Protein AF-A0A5R8MH42-F1 (afdb_monomer)

Solvent-accessible surface area (backbone atoms only — not comparable to full-atom values): 13082 Å² total; per-residue (Å²): 118,53,75,66,46,50,52,51,50,55,57,52,59,75,43,52,73,46,57,48,43,87,81,51,31,35,73,38,16,44,45,38,35,71,75,78,49,79,89,58,85,28,29,51,42,79,30,27,35,20,44,53,20,50,52,20,54,77,71,72,34,36,93,36,69,36,76,39,61,51,55,39,57,47,55,48,49,26,49,74,68,70,25,52,48,81,72,90,46,49,56,20,37,37,33,28,11,88,89,52,80,63,41,66,92,54,41,75,41,42,32,35,25,69,39,74,55,100,75,33,39,30,30,46,29,31,53,39,95,87,36,24,20,40,79,48,79,40,70,61,84,39,50,53,30,25,30,36,35,68,59,43,43,52,50,52,55,51,52,53,53,47,52,54,51,53,53,49,51,53,52,50,55,62,69,66,54,74,83,69,92,82,77,90,76,69,91,74,84,75,82,84,87,83,90,76,94,80,84,84,81,91,80,85,84,89,82,84,88,80,79,85,84,83,84,80,89,83,83,87,82,135

Foldseek 3Di:
DDPLLVQLVVVLVVQAFPFADPLQADPLQCVCCVPPDVPDRRRNPQCFQSSSLVSCVVSVNCQLQNHDPDQLVSQVVLVVLVQKFADDDQSWKWWFQPVQPLDSVRTDHIWGFHDDDPQKTWTFTACPPRGGTHIDIDHCSGTSTIGDSVVSVVVVVVVVVVVVVVVVVVVVVVVPPPDDPDDPDDPPPDDDDDDDDDDDDDDDDDDDDDDDDDDDDDDDDD

pLDDT: mean 86.23, std 21.99, range [34.53, 98.94]

Mean predicted aligned error: 11.22 Å

Radius of gyration: 26.34 Å; Cα contacts (8 Å, |Δi|>4): 319; chains: 1; bounding box: 47×57×76 Å

Sequence (222 aa):
MTPEMQKFIELLERQLGYSEKAGAYTKFGSWYGKNVEFDADYSSAPWCDMMLSWAAHKLGYEEWIGQFAWTVAHARWFKEQGAWGKKPKPGAIVFYDWSGSNKIGRIDHVGVVTWVEGGTIHTIEGNIDGGVAKRKERDTSKVVGYGYPEEIKARLDEEVAQQAKEAKKKAEERAEEPSRPGNDVGVLELPEDEALSAMIPHAERDEPARAPHSGGRDTAPS

Nearest PDB structures (foldseek):
  7uqb-assembly1_T  TM=4.563E-01  e=2.214E-02  Saccharomyces cerevisiae BY4741
  8i9p-assembly1_LT  TM=4.110E-01  e=1.382E-01  Thermochaetoides thermophila DSM 1495
  6xu6-assembly1_CT  TM=3.638E-01  e=1.876E-01  Drosophila melanogaster
  8bsj-assembly1_LU  TM=3.858E-01  e=2.253E-01  Giardia duodenalis
  8bsi-assembly1_LU  TM=3.448E-01  e=3.057E-01  Giardia duodenalis

Secondary structure (DSSP, 8-state):
--HHHHHHHHHHHTTTT-B-BGGGB-HHHHHHHHHT--SS--TTS--HHHHHHHHHHHHT-HHHH---S-HHHHHHHHHHTT-EESS--TTPEEEE-TT----GGG--EEEEEEEEETTEEEEEEEEETTTEEEEEEE-STTEEEEE-HHHHHHHHHHHHHHHHHHHHHHHHHHHHS---S--------PPP---------------PPPPPP---------

Structure (mmCIF, N/CA/C/O backbone):
data_AF-A0A5R8MH42-F1
#
_entry.id   AF-A0A5R8MH42-F1
#
loop_
_atom_site.group_PDB
_atom_site.id
_atom_site.type_symbol
_atom_site.label_atom_id
_atom_site.label_alt_id
_atom_site.label_comp_id
_atom_site.label_asym_id
_atom_site.label_entity_id
_atom_site.label_seq_id
_atom_site.pdbx_PDB_ins_code
_atom_site.Cartn_x
_atom_site.Cartn_y
_atom_site.Cartn_z
_atom_site.occupancy
_atom_site.B_iso_or_equiv
_atom_site.auth_seq_id
_atom_site.auth_comp_id
_atom_site.auth_asym_id
_atom_site.auth_atom_id
_atom_site.pdbx_PDB_model_num
ATOM 1 N N . MET A 1 1 ? -14.449 5.564 1.623 1.00 88.00 1 MET A N 1
ATOM 2 C CA . MET A 1 1 ? -13.053 5.955 1.849 1.00 88.00 1 MET A CA 1
ATOM 3 C C . MET A 1 1 ? -13.035 7.016 2.924 1.00 88.00 1 MET A C 1
ATOM 5 O O . MET A 1 1 ? -13.822 7.956 2.834 1.00 88.00 1 MET A O 1
ATOM 9 N N . THR A 1 2 ? -12.218 6.822 3.949 1.00 92.94 2 THR A N 1
ATOM 10 C CA . THR A 1 2 ? -12.099 7.733 5.092 1.00 92.94 2 THR A CA 1
ATOM 11 C C . THR A 1 2 ? -11.262 8.976 4.755 1.00 92.94 2 THR A C 1
ATOM 13 O O . THR A 1 2 ? -10.488 8.958 3.789 1.00 92.94 2 THR A O 1
ATOM 16 N N . PRO A 1 3 ? -11.371 10.066 5.542 1.00 96.88 3 PRO A N 1
ATOM 17 C CA . PRO A 1 3 ? -10.499 11.234 5.403 1.00 96.88 3 PRO A CA 1
ATOM 18 C C . PRO A 1 3 ? -9.004 10.904 5.536 1.00 96.88 3 PRO A C 1
ATOM 20 O O . PRO A 1 3 ? -8.174 11.524 4.876 1.00 96.88 3 PRO A O 1
ATOM 23 N N . GLU A 1 4 ? -8.643 9.931 6.371 1.00 97.62 4 GLU A N 1
ATOM 24 C CA . GLU A 1 4 ? -7.266 9.465 6.542 1.00 97.62 4 GLU A CA 1
ATOM 25 C C . GLU A 1 4 ? -6.750 8.789 5.271 1.00 97.62 4 GLU A C 1
ATOM 27 O O . GLU A 1 4 ? -5.678 9.140 4.777 1.00 97.62 4 GLU A O 1
ATOM 32 N N . MET A 1 5 ? -7.537 7.887 4.674 1.00 97.94 5 MET A N 1
ATOM 33 C CA . MET A 1 5 ? -7.149 7.251 3.414 1.00 97.94 5 MET A CA 1
ATOM 34 C C . MET A 1 5 ? -7.067 8.245 2.256 1.00 97.94 5 MET A C 1
ATOM 36 O O . MET A 1 5 ? -6.172 8.131 1.418 1.00 97.94 5 MET A O 1
ATOM 40 N N . GLN A 1 6 ? -7.940 9.255 2.235 1.00 98.31 6 GLN A N 1
ATOM 41 C CA . GLN A 1 6 ? -7.856 10.359 1.279 1.00 98.31 6 GLN A CA 1
ATOM 42 C C . GLN A 1 6 ? -6.519 11.112 1.417 1.00 98.31 6 GLN A C 1
ATOM 44 O O . GLN A 1 6 ? -5.820 11.291 0.422 1.00 98.31 6 GLN A O 1
ATOM 49 N N . LYS A 1 7 ? -6.102 11.474 2.640 1.00 98.62 7 LYS A N 1
ATOM 50 C CA . LYS A 1 7 ? -4.798 12.124 2.892 1.00 98.62 7 LYS A CA 1
ATOM 51 C C . LYS A 1 7 ? -3.617 11.251 2.469 1.00 98.62 7 LYS A C 1
ATOM 53 O O . LYS A 1 7 ? -2.640 11.761 1.922 1.00 98.62 7 LYS A O 1
ATOM 58 N N . PHE A 1 8 ? -3.702 9.945 2.719 1.00 98.75 8 PHE A N 1
ATOM 59 C CA . PHE A 1 8 ? -2.682 8.988 2.295 1.00 98.75 8 PHE A CA 1
ATOM 60 C C . PHE A 1 8 ? -2.537 8.962 0.770 1.00 98.75 8 PHE A C 1
ATOM 62 O O . PHE A 1 8 ? -1.429 9.107 0.252 1.00 98.75 8 PHE A O 1
ATOM 69 N N . ILE A 1 9 ? -3.655 8.873 0.045 1.00 98.69 9 ILE A N 1
ATOM 70 C CA . ILE A 1 9 ? -3.666 8.917 -1.421 1.00 98.69 9 ILE A CA 1
ATOM 71 C C . ILE A 1 9 ? -3.129 10.255 -1.932 1.00 98.69 9 ILE A C 1
ATOM 73 O O . ILE A 1 9 ? -2.238 10.253 -2.774 1.00 98.69 9 ILE A O 1
ATOM 77 N N . GLU A 1 10 ? -3.573 11.389 -1.391 1.00 98.69 10 GLU A N 1
ATOM 78 C CA . GLU A 1 10 ? -3.082 12.717 -1.791 1.00 98.69 10 GLU A CA 1
ATOM 79 C C . GLU A 1 10 ? -1.565 12.868 -1.597 1.00 98.69 10 GLU A C 1
ATOM 81 O O . GLU A 1 10 ? -0.877 13.484 -2.417 1.00 98.69 10 GLU A O 1
ATOM 86 N N . LEU A 1 11 ? -1.007 12.295 -0.526 1.00 98.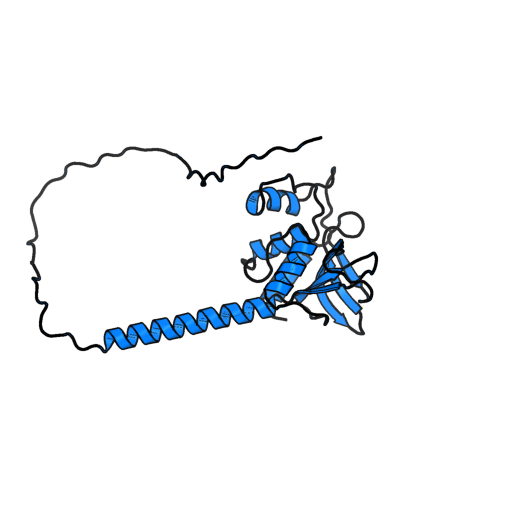81 11 LEU A N 1
ATOM 87 C CA . LEU A 1 11 ? 0.438 12.299 -0.305 1.00 98.81 11 LEU A CA 1
ATOM 88 C C . LEU A 1 11 ? 1.180 11.457 -1.353 1.00 98.81 11 LEU A C 1
ATOM 90 O O . LEU A 1 11 ? 2.244 11.875 -1.829 1.00 98.81 11 LEU A O 1
ATOM 94 N N . LEU A 1 12 ? 0.620 10.307 -1.731 1.00 98.81 12 LEU A N 1
ATOM 95 C CA . LEU A 1 12 ? 1.151 9.453 -2.794 1.00 98.81 12 LEU A CA 1
ATOM 96 C C . LEU A 1 12 ? 1.027 10.105 -4.176 1.00 98.81 12 LEU A C 1
ATOM 98 O O . LEU A 1 12 ? 1.957 10.018 -4.976 1.00 98.81 12 LEU A O 1
ATOM 102 N N . GLU A 1 13 ? -0.055 10.836 -4.444 1.00 98.69 13 GLU A N 1
ATOM 103 C CA . GLU A 1 13 ? -0.238 11.590 -5.688 1.00 98.69 13 GLU A CA 1
ATOM 104 C C . GLU A 1 13 ? 0.854 12.640 -5.893 1.00 98.69 13 GLU A C 1
ATOM 106 O O . GLU A 1 13 ? 1.341 12.824 -7.008 1.00 98.69 13 GLU A O 1
ATOM 111 N N . ARG A 1 14 ? 1.323 13.272 -4.812 1.00 98.62 14 ARG A N 1
ATOM 112 C CA . ARG A 1 14 ? 2.465 14.203 -4.860 1.00 98.62 14 ARG A CA 1
ATOM 113 C C . ARG A 1 14 ? 3.791 13.524 -5.214 1.00 98.62 14 ARG A C 1
ATOM 115 O O . ARG A 1 14 ? 4.766 14.224 -5.475 1.00 98.62 14 ARG A O 1
ATOM 122 N N . GLN A 1 15 ? 3.857 12.192 -5.187 1.00 98.56 15 GLN A N 1
ATOM 123 C CA . GLN A 1 15 ? 5.042 11.430 -5.589 1.00 98.56 15 GLN A CA 1
ATOM 124 C C . GLN A 1 15 ? 4.991 10.983 -7.051 1.00 98.56 15 GLN A C 1
ATOM 126 O O . GLN A 1 15 ? 5.979 10.445 -7.546 1.00 98.56 15 GLN A O 1
ATOM 131 N N . LEU A 1 16 ? 3.876 11.193 -7.757 1.00 98.75 16 LEU A N 1
ATOM 132 C CA . LEU A 1 16 ? 3.747 10.786 -9.153 1.00 98.75 16 LEU A CA 1
ATOM 133 C C . LEU A 1 16 ? 4.820 11.446 -10.026 1.00 98.75 16 LEU A C 1
ATOM 135 O O . LEU A 1 16 ? 5.107 12.635 -9.905 1.00 98.75 16 LEU A O 1
ATOM 139 N N . GLY A 1 17 ? 5.420 10.648 -10.908 1.00 98.25 17 GLY A N 1
ATOM 140 C CA . GLY A 1 17 ? 6.548 11.055 -11.744 1.00 98.25 17 GLY A CA 1
ATOM 141 C C . GLY A 1 17 ? 7.913 10.934 -11.063 1.00 98.25 17 GLY A C 1
ATOM 142 O O . GLY A 1 17 ? 8.927 11.077 -11.742 1.00 98.25 17 GLY A O 1
ATOM 143 N N . TYR A 1 18 ? 7.976 10.621 -9.763 1.00 98.62 18 TYR A N 1
ATOM 144 C CA . TYR A 1 18 ? 9.241 10.264 -9.127 1.00 98.62 18 TYR A CA 1
ATOM 145 C C . TYR A 1 18 ? 9.808 9.003 -9.781 1.00 98.62 18 TYR A C 1
ATOM 147 O O . TYR A 1 18 ? 9.147 7.964 -9.793 1.00 98.62 18 TYR A O 1
ATOM 155 N N . SER A 1 19 ? 11.033 9.091 -10.288 1.00 97.81 19 SER A N 1
ATOM 156 C CA . SER A 1 19 ? 11.785 7.960 -10.820 1.00 97.81 19 SER A CA 1
ATOM 157 C C . SER A 1 19 ? 13.014 7.679 -9.965 1.00 97.81 19 SER A C 1
ATOM 159 O O . SER A 1 19 ? 13.590 8.591 -9.359 1.00 97.81 19 SER A O 1
ATOM 161 N N . GLU A 1 20 ? 13.438 6.421 -9.942 1.00 96.00 20 GLU A N 1
ATOM 162 C CA . GLU A 1 20 ? 14.733 6.055 -9.384 1.00 96.00 20 GLU A CA 1
ATOM 163 C C . GLU A 1 20 ? 15.875 6.827 -10.061 1.00 96.00 20 GLU A C 1
ATOM 165 O O . GLU A 1 20 ? 15.801 7.227 -11.228 1.00 96.00 20 GLU A O 1
ATOM 170 N N . LYS A 1 21 ? 16.925 7.104 -9.288 1.00 96.69 21 LYS A N 1
ATOM 171 C CA . LYS A 1 21 ? 18.152 7.729 -9.789 1.00 96.69 21 LYS A CA 1
ATOM 172 C C . LYS A 1 21 ? 19.110 6.651 -10.300 1.00 96.69 21 LYS A C 1
ATOM 174 O O . LYS A 1 21 ? 18.846 5.456 -10.193 1.00 96.69 21 LYS A O 1
ATOM 179 N N . ALA A 1 22 ? 20.256 7.083 -10.826 1.00 95.12 22 ALA A N 1
ATOM 180 C CA . ALA A 1 22 ? 21.334 6.179 -11.217 1.00 95.12 22 ALA A CA 1
ATOM 181 C C . ALA A 1 22 ? 21.649 5.162 -10.102 1.00 95.12 22 ALA A C 1
ATOM 183 O O . ALA A 1 22 ? 21.708 5.523 -8.925 1.00 95.12 22 ALA A O 1
ATOM 184 N N . GLY A 1 23 ? 21.824 3.896 -10.489 1.00 94.00 23 GLY A N 1
ATOM 185 C CA . GLY A 1 23 ? 22.026 2.791 -9.548 1.00 94.00 23 GLY A CA 1
ATOM 186 C C . GLY A 1 23 ? 20.765 2.376 -8.782 1.00 94.00 23 GLY A C 1
ATOM 187 O O . GLY A 1 23 ? 20.898 1.877 -7.671 1.00 94.00 23 GLY A O 1
ATOM 188 N N . ALA A 1 24 ? 19.569 2.614 -9.335 1.00 95.81 24 ALA A N 1
ATOM 189 C CA . ALA A 1 24 ? 18.262 2.314 -8.729 1.00 95.81 24 ALA A CA 1
ATOM 190 C C . ALA A 1 24 ? 17.983 3.036 -7.395 1.00 95.81 24 ALA A C 1
ATOM 192 O O . ALA A 1 24 ? 17.082 2.667 -6.644 1.00 95.81 24 ALA A O 1
ATOM 193 N N . TYR A 1 25 ? 18.741 4.095 -7.089 1.00 98.06 25 TYR A N 1
ATOM 194 C CA . TYR A 1 25 ? 18.605 4.795 -5.818 1.00 98.06 25 TYR A CA 1
ATOM 195 C C . TYR A 1 25 ? 17.235 5.467 -5.684 1.00 98.06 25 TYR A C 1
ATOM 197 O O . TYR A 1 25 ? 16.812 6.224 -6.567 1.00 98.06 25 TYR A O 1
ATOM 205 N N . THR A 1 26 ? 16.606 5.322 -4.515 1.00 98.44 26 THR A N 1
ATOM 206 C CA . THR A 1 26 ? 15.409 6.083 -4.149 1.00 98.44 26 THR A CA 1
ATOM 207 C C . THR A 1 26 ? 15.481 6.701 -2.757 1.00 98.44 26 THR A C 1
ATOM 209 O O . THR A 1 26 ? 16.090 6.178 -1.824 1.00 98.44 26 THR A O 1
ATOM 212 N N . LYS A 1 27 ? 14.774 7.824 -2.582 1.00 98.44 27 LYS A N 1
ATOM 213 C CA . LYS A 1 27 ? 14.577 8.437 -1.261 1.00 98.44 27 LYS A CA 1
ATOM 214 C C . LYS A 1 27 ? 13.765 7.534 -0.328 1.00 98.44 27 LYS A C 1
ATOM 216 O O . LYS A 1 27 ? 13.948 7.621 0.878 1.00 98.44 27 LYS A O 1
ATOM 221 N N . PHE A 1 28 ? 12.882 6.697 -0.881 1.00 98.62 28 PHE A N 1
ATOM 222 C CA . PHE A 1 28 ? 12.037 5.776 -0.121 1.00 98.62 28 PHE A CA 1
ATOM 223 C C . PHE A 1 28 ? 12.873 4.639 0.457 1.00 98.62 28 PHE A C 1
ATOM 225 O O . PHE A 1 28 ? 12.865 4.451 1.668 1.00 98.62 28 PHE A O 1
ATOM 232 N N . GLY A 1 29 ? 13.682 3.979 -0.376 1.00 98.44 29 GLY A N 1
ATOM 233 C CA . GLY A 1 29 ? 14.624 2.958 0.074 1.00 98.44 29 GLY A CA 1
ATOM 234 C C . GLY A 1 29 ? 15.668 3.504 1.043 1.00 98.44 29 GLY A C 1
ATOM 235 O O . GLY A 1 29 ? 15.907 2.934 2.104 1.00 98.44 29 GLY A O 1
ATOM 236 N N . SER A 1 30 ? 16.235 4.679 0.742 1.00 98.31 30 SER A N 1
ATOM 237 C CA . SER A 1 30 ? 17.213 5.312 1.632 1.00 98.31 30 SER A CA 1
ATOM 238 C C . SER A 1 30 ? 16.617 5.721 2.980 1.00 98.31 30 SER A C 1
ATOM 240 O O . SER A 1 30 ? 17.326 5.693 3.982 1.00 98.31 30 SER A O 1
ATOM 242 N N . TRP A 1 31 ? 15.347 6.131 3.014 1.00 98.56 31 TRP A N 1
ATOM 243 C CA . TRP A 1 31 ? 14.636 6.397 4.261 1.00 98.56 31 TRP A CA 1
ATOM 244 C C . TRP A 1 31 ? 14.347 5.097 5.018 1.00 98.56 31 TRP A C 1
ATOM 246 O O . TRP A 1 31 ? 14.603 5.052 6.219 1.00 98.56 31 TRP A O 1
ATOM 256 N N . TYR A 1 32 ? 13.885 4.049 4.332 1.00 98.50 32 TYR A N 1
ATOM 257 C CA . TYR A 1 32 ? 13.542 2.767 4.950 1.00 98.50 32 TYR A CA 1
ATOM 258 C C . TYR A 1 32 ? 14.739 2.173 5.701 1.00 98.50 32 TYR A C 1
ATOM 260 O O . TYR A 1 32 ? 14.648 1.944 6.905 1.00 98.50 32 TYR A O 1
ATOM 268 N N . GLY A 1 33 ? 15.900 2.104 5.036 1.00 97.94 33 GLY A N 1
ATOM 269 C CA . GLY A 1 33 ? 17.163 1.620 5.613 1.00 97.94 33 GLY A CA 1
ATOM 270 C C . GLY A 1 33 ? 17.744 2.465 6.760 1.00 97.94 33 GLY A C 1
ATOM 271 O O . GLY A 1 33 ? 18.763 2.114 7.346 1.00 97.94 33 GLY A O 1
ATOM 272 N N . LYS A 1 34 ? 17.151 3.631 7.047 1.00 97.50 34 LYS A N 1
ATOM 273 C CA . LYS A 1 34 ? 17.576 4.549 8.118 1.00 97.50 34 LYS A CA 1
ATOM 274 C C . LYS A 1 34 ? 16.575 4.661 9.262 1.00 97.50 34 LYS A C 1
ATOM 276 O O . LYS A 1 34 ? 16.924 5.243 10.282 1.00 97.50 34 LYS A O 1
ATOM 281 N N . ASN A 1 35 ? 15.333 4.223 9.069 1.00 97.56 35 ASN A N 1
ATOM 282 C CA . ASN A 1 35 ? 14.243 4.506 10.007 1.00 97.56 35 ASN A CA 1
ATOM 283 C C . ASN A 1 35 ? 13.413 3.273 10.363 1.00 97.56 35 ASN A C 1
ATOM 285 O O . ASN A 1 35 ? 12.745 3.307 11.390 1.00 97.56 35 ASN A O 1
ATOM 289 N N . VAL A 1 36 ? 13.419 2.226 9.531 1.00 97.44 36 VAL A N 1
ATOM 290 C CA . VAL A 1 36 ? 12.545 1.058 9.705 1.00 97.44 36 VAL A CA 1
ATOM 291 C C . VAL A 1 36 ? 13.370 -0.209 9.913 1.00 97.44 36 VAL A C 1
ATOM 293 O O . VAL A 1 36 ? 13.286 -0.821 10.972 1.00 97.44 36 VAL A O 1
ATOM 296 N N . GLU A 1 37 ? 14.211 -0.573 8.944 1.00 95.69 37 GLU A N 1
ATOM 297 C CA . GLU A 1 37 ? 15.057 -1.772 9.007 1.00 95.69 37 GLU A CA 1
ATOM 298 C C . GLU A 1 37 ? 16.522 -1.407 8.767 1.00 95.69 37 GLU A C 1
ATOM 300 O O . GLU A 1 37 ? 16.831 -0.519 7.975 1.00 95.69 37 GLU A O 1
ATOM 305 N N . PHE A 1 38 ? 17.430 -2.084 9.472 1.00 95.75 38 PHE A N 1
ATOM 306 C CA . PHE A 1 38 ? 18.857 -1.732 9.534 1.00 95.75 38 PHE A CA 1
ATOM 307 C C . PHE A 1 38 ? 19.781 -2.905 9.174 1.00 95.75 38 PHE A C 1
ATOM 309 O O . PHE A 1 38 ? 20.987 -2.844 9.406 1.00 95.75 38 PHE A O 1
ATOM 316 N N . ASP A 1 39 ? 19.218 -3.997 8.663 1.00 95.44 39 ASP A N 1
ATOM 317 C CA . ASP A 1 39 ? 19.912 -5.258 8.392 1.00 95.44 39 ASP A CA 1
ATOM 318 C C . ASP A 1 39 ? 20.549 -5.327 6.994 1.00 95.44 39 ASP A C 1
ATOM 320 O O . ASP A 1 39 ? 21.414 -6.169 6.748 1.00 95.44 39 ASP A O 1
ATOM 324 N N . ALA A 1 40 ? 20.160 -4.427 6.090 1.00 94.44 40 ALA A N 1
ATOM 325 C CA . ALA A 1 40 ? 20.649 -4.358 4.720 1.00 94.44 40 ALA A CA 1
ATOM 326 C C . ALA A 1 40 ? 20.628 -2.921 4.169 1.00 94.44 40 ALA A C 1
ATOM 328 O O . ALA A 1 40 ? 20.068 -1.998 4.763 1.00 94.44 40 ALA A O 1
ATOM 329 N N . ASP A 1 41 ? 21.233 -2.730 2.993 1.00 95.62 41 ASP A N 1
ATOM 330 C CA . ASP A 1 41 ? 21.082 -1.491 2.231 1.00 95.62 41 ASP A CA 1
ATOM 331 C C . ASP A 1 41 ? 19.817 -1.541 1.364 1.00 95.62 41 ASP A C 1
ATOM 333 O O . ASP A 1 41 ? 19.761 -2.209 0.330 1.00 95.62 41 ASP A O 1
ATOM 337 N N . TYR A 1 42 ? 18.805 -0.785 1.780 1.00 97.69 42 TYR A N 1
ATOM 338 C CA . TYR A 1 42 ? 17.538 -0.643 1.063 1.00 97.69 42 TYR A CA 1
ATOM 339 C C . TYR A 1 42 ? 17.555 0.476 0.015 1.00 97.69 42 TYR A C 1
ATOM 341 O O . TYR A 1 42 ? 16.589 0.630 -0.732 1.00 97.69 42 TYR A O 1
ATOM 349 N N . SER A 1 43 ? 18.618 1.285 -0.064 1.00 97.19 43 SER A N 1
ATOM 350 C CA . SER A 1 43 ? 18.615 2.525 -0.851 1.00 97.19 43 SER A CA 1
ATOM 351 C C . SER A 1 43 ? 18.423 2.321 -2.354 1.00 97.19 43 SER A C 1
ATOM 353 O O . SER A 1 43 ? 17.839 3.196 -2.999 1.00 97.19 43 SER A O 1
ATOM 355 N N . SER A 1 44 ? 18.809 1.150 -2.862 1.00 96.62 44 SER A N 1
ATOM 356 C CA . SER A 1 44 ? 18.641 0.712 -4.253 1.00 96.62 44 SER A CA 1
ATOM 357 C C . SER A 1 44 ? 17.766 -0.542 -4.403 1.00 96.62 44 SER A C 1
ATOM 359 O O . SER A 1 44 ? 17.773 -1.187 -5.451 1.00 96.62 44 SER A O 1
ATOM 361 N N . ALA A 1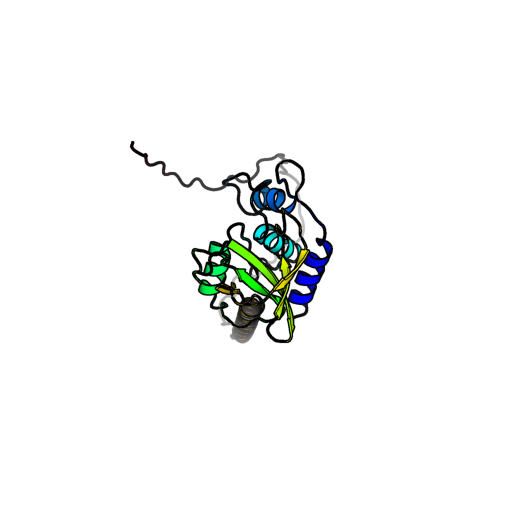 45 ? 17.029 -0.924 -3.355 1.00 97.38 45 ALA A N 1
ATOM 362 C CA . ALA A 1 45 ? 16.137 -2.080 -3.383 1.00 97.38 45 ALA A CA 1
ATOM 363 C C . ALA A 1 45 ? 14.782 -1.748 -4.056 1.00 97.38 45 ALA A C 1
ATOM 365 O O . ALA A 1 45 ? 14.389 -0.577 -4.124 1.00 97.38 45 ALA A O 1
ATOM 366 N N . PRO A 1 46 ? 14.025 -2.761 -4.533 1.00 97.81 46 PRO A N 1
ATOM 367 C CA . PRO A 1 46 ? 12.683 -2.564 -5.077 1.00 97.81 46 PRO A CA 1
ATOM 368 C C . PRO A 1 46 ? 11.765 -1.819 -4.102 1.00 97.81 46 PRO A C 1
ATOM 370 O O . PRO A 1 46 ? 11.518 -2.271 -2.991 1.00 97.81 46 PRO A O 1
ATOM 373 N N . TRP A 1 47 ? 11.222 -0.680 -4.525 1.00 98.50 47 TRP A N 1
ATOM 374 C CA . TRP A 1 47 ? 10.687 0.327 -3.599 1.00 98.50 47 TRP A CA 1
ATOM 375 C C . TRP A 1 47 ? 9.166 0.516 -3.641 1.00 98.50 47 TRP A C 1
ATOM 377 O O . TRP A 1 47 ? 8.656 1.473 -3.060 1.00 98.50 47 TRP A O 1
ATOM 387 N N . CYS A 1 48 ? 8.433 -0.392 -4.296 1.00 98.56 48 CYS A N 1
ATOM 388 C CA . CYS A 1 48 ? 6.969 -0.323 -4.397 1.00 98.56 48 CYS A CA 1
ATOM 389 C C . CYS A 1 48 ? 6.291 -0.206 -3.023 1.00 98.56 48 CYS A C 1
ATOM 391 O O . CYS A 1 48 ? 5.498 0.709 -2.816 1.00 98.56 48 CYS A O 1
ATOM 393 N N . ASP A 1 49 ? 6.672 -1.061 -2.071 1.00 98.69 49 ASP A N 1
ATOM 394 C CA . ASP A 1 49 ? 6.102 -1.078 -0.720 1.00 98.69 49 ASP A CA 1
ATOM 395 C C . ASP A 1 49 ? 6.746 -0.036 0.211 1.00 98.69 49 ASP A C 1
ATOM 397 O O . ASP A 1 49 ? 6.088 0.606 1.032 1.00 98.69 49 ASP A O 1
ATOM 401 N N . MET A 1 50 ? 8.035 0.250 0.001 1.00 98.88 50 MET A N 1
ATOM 402 C CA . MET A 1 50 ? 8.745 1.282 0.762 1.00 98.88 50 MET A CA 1
ATOM 403 C C . MET A 1 50 ? 8.159 2.682 0.527 1.00 98.88 50 MET A C 1
ATOM 405 O O . MET A 1 50 ? 8.171 3.511 1.437 1.00 98.88 50 MET A O 1
ATOM 409 N N . MET A 1 51 ? 7.609 2.962 -0.662 1.00 98.88 51 MET A N 1
ATOM 410 C CA . MET A 1 51 ? 6.871 4.206 -0.914 1.00 98.88 51 MET A CA 1
ATOM 411 C C . MET A 1 51 ? 5.603 4.304 -0.056 1.00 98.88 51 MET A C 1
ATOM 413 O O . MET A 1 51 ? 5.331 5.369 0.502 1.00 98.88 51 MET A O 1
ATOM 417 N N . LEU A 1 52 ? 4.842 3.210 0.057 1.00 98.88 52 LEU A N 1
ATOM 418 C CA . LEU A 1 52 ? 3.628 3.160 0.877 1.00 98.88 52 LEU A CA 1
ATOM 419 C C . LEU A 1 52 ? 3.979 3.327 2.358 1.00 98.88 52 LEU A C 1
ATOM 421 O O . LEU A 1 52 ? 3.396 4.168 3.036 1.00 98.88 52 LEU A O 1
ATOM 425 N N . SER A 1 53 ? 5.015 2.627 2.814 1.00 98.81 53 SER A N 1
ATOM 426 C CA . SER A 1 53 ? 5.553 2.716 4.176 1.00 98.81 53 SER A CA 1
ATOM 427 C C . SER A 1 53 ? 6.032 4.122 4.532 1.00 98.81 53 SER A C 1
ATOM 429 O O . SER A 1 53 ? 5.762 4.626 5.621 1.00 98.81 53 SER A O 1
ATOM 431 N N . TRP A 1 54 ? 6.716 4.789 3.599 1.00 98.81 54 TRP A N 1
ATOM 432 C CA . TRP A 1 54 ? 7.149 6.174 3.771 1.00 98.81 54 TRP A CA 1
ATOM 433 C C . TRP A 1 54 ? 5.959 7.119 3.936 1.00 98.81 54 TRP A C 1
ATOM 435 O O . TRP A 1 54 ? 5.984 7.993 4.802 1.00 98.81 54 TRP A O 1
ATOM 445 N N . ALA A 1 55 ? 4.913 6.951 3.125 1.00 98.81 55 ALA A N 1
ATOM 446 C CA . ALA A 1 55 ? 3.715 7.776 3.216 1.00 98.81 55 ALA A CA 1
ATOM 447 C C . ALA A 1 55 ? 2.931 7.504 4.508 1.00 98.81 55 ALA A C 1
ATOM 449 O O . ALA A 1 55 ? 2.465 8.455 5.134 1.00 98.81 55 ALA A O 1
ATOM 450 N N . ALA A 1 56 ? 2.843 6.240 4.932 1.00 98.75 56 ALA A N 1
ATOM 451 C CA . ALA A 1 56 ? 2.180 5.849 6.170 1.00 98.75 56 ALA A CA 1
ATOM 452 C C . ALA A 1 56 ? 2.873 6.508 7.364 1.00 98.75 56 ALA A C 1
ATOM 454 O O . ALA A 1 56 ? 2.242 7.245 8.115 1.00 98.75 56 ALA A O 1
ATOM 455 N N . HIS A 1 57 ? 4.195 6.368 7.442 1.00 98.62 57 HIS A N 1
ATOM 456 C CA . HIS A 1 57 ? 4.998 6.988 8.489 1.00 98.62 57 HIS A CA 1
ATOM 457 C C . HIS A 1 57 ? 4.893 8.518 8.503 1.00 98.62 57 HIS A C 1
ATOM 459 O O . HIS A 1 57 ? 4.787 9.140 9.554 1.00 98.62 57 HIS A O 1
ATOM 465 N N . LYS A 1 58 ? 4.892 9.165 7.329 1.00 98.50 58 LYS A N 1
ATOM 466 C CA . LYS A 1 58 ? 4.750 10.629 7.240 1.00 98.50 58 LYS A CA 1
ATOM 467 C C . LYS A 1 58 ? 3.433 11.151 7.808 1.00 98.50 58 LYS A C 1
ATOM 469 O O . LYS A 1 58 ? 3.371 12.329 8.154 1.00 98.50 58 LYS A O 1
ATOM 474 N N . LEU A 1 59 ? 2.407 10.308 7.862 1.00 98.56 59 LEU A N 1
ATOM 475 C CA . LEU A 1 59 ? 1.081 10.652 8.359 1.00 98.56 59 LEU A CA 1
ATOM 476 C C . LEU A 1 59 ? 0.790 10.073 9.753 1.00 98.56 59 LEU A C 1
ATOM 478 O O . LEU A 1 59 ? -0.253 10.404 10.312 1.00 98.56 59 LEU A O 1
ATOM 482 N N . GLY A 1 60 ? 1.695 9.266 10.322 1.00 98.50 60 GLY A N 1
ATOM 483 C CA . GLY A 1 60 ? 1.479 8.559 11.589 1.00 98.50 60 GLY A CA 1
ATOM 484 C C . GLY A 1 60 ? 0.502 7.386 11.460 1.00 98.50 60 GLY A C 1
ATOM 485 O O . GLY A 1 60 ? -0.320 7.162 12.345 1.00 98.50 60 GLY A O 1
ATOM 486 N N . TYR A 1 61 ? 0.484 6.715 10.305 1.00 98.69 61 TYR A N 1
ATOM 487 C CA . TYR A 1 61 ? -0.475 5.657 9.953 1.00 98.69 61 TYR A CA 1
ATOM 488 C C . TYR A 1 61 ? 0.138 4.248 10.011 1.00 98.69 61 TYR A C 1
ATOM 490 O O . TYR A 1 61 ? -0.493 3.278 9.592 1.00 98.69 61 TYR A O 1
ATOM 498 N N . GLU A 1 62 ? 1.364 4.115 10.515 1.00 98.12 62 GLU A N 1
ATOM 499 C CA . GLU A 1 62 ? 2.108 2.855 10.599 1.00 98.12 62 GLU A CA 1
ATOM 500 C C . GLU A 1 62 ? 1.359 1.736 11.336 1.00 98.12 62 GLU A C 1
ATOM 502 O O . GLU A 1 62 ? 1.470 0.585 10.928 1.00 98.12 62 GLU A O 1
ATOM 507 N N . GLU A 1 63 ? 0.546 2.043 12.350 1.00 98.25 63 GLU A N 1
ATOM 508 C CA . GLU A 1 63 ? -0.167 1.016 13.128 1.00 98.25 63 GLU A CA 1
ATOM 509 C C . GLU A 1 63 ? -1.254 0.281 12.330 1.00 98.25 63 GLU A C 1
ATOM 511 O O . GLU A 1 63 ? -1.600 -0.856 12.650 1.00 98.25 63 GLU A O 1
ATOM 516 N N . TRP A 1 64 ? -1.798 0.909 11.285 1.00 98.50 64 TRP A N 1
ATOM 517 C CA . TRP A 1 64 ? -2.939 0.372 10.537 1.00 98.50 64 TRP A CA 1
ATOM 518 C C . TRP A 1 64 ? -2.729 0.307 9.017 1.00 98.50 64 TRP A C 1
ATOM 520 O O . TRP A 1 64 ? -3.502 -0.363 8.335 1.00 98.50 64 TRP A O 1
ATOM 530 N N . ILE A 1 65 ? -1.657 0.906 8.483 1.00 98.62 65 ILE A N 1
ATOM 531 C CA . ILE A 1 65 ? -1.148 0.640 7.123 1.00 98.62 65 ILE A CA 1
ATOM 532 C C . ILE A 1 65 ? 0.073 -0.287 7.153 1.00 98.62 65 ILE A C 1
ATOM 534 O O . ILE A 1 65 ? 0.221 -1.091 6.243 1.00 98.62 65 ILE A O 1
ATOM 538 N N . GLY A 1 66 ? 0.924 -0.202 8.179 1.00 98.00 66 GLY A N 1
ATOM 539 C CA . GLY A 1 66 ? 2.174 -0.957 8.269 1.00 98.00 66 GLY A CA 1
ATOM 540 C C . GLY A 1 66 ? 3.394 -0.263 7.649 1.00 98.00 66 GLY A C 1
ATOM 541 O O . GLY A 1 66 ? 3.296 0.782 6.999 1.00 98.00 66 GLY A O 1
ATOM 542 N N . GLN A 1 67 ? 4.569 -0.861 7.871 1.00 98.19 67 GLN A N 1
ATOM 543 C CA . GLN A 1 67 ? 5.852 -0.442 7.301 1.00 98.19 67 GLN A CA 1
ATOM 544 C C . GLN A 1 67 ? 6.611 -1.680 6.806 1.00 98.19 67 GLN A C 1
ATOM 546 O O . GLN A 1 67 ? 7.056 -2.495 7.606 1.00 98.19 67 GLN A O 1
ATOM 551 N N . PHE A 1 68 ? 6.725 -1.826 5.488 1.00 98.62 68 PHE A N 1
ATOM 552 C CA . PHE A 1 68 ? 7.282 -2.996 4.820 1.00 98.62 68 PHE A CA 1
ATOM 553 C C . PHE A 1 68 ? 8.109 -2.619 3.584 1.00 98.62 68 PHE A C 1
ATOM 555 O O . PHE A 1 68 ? 7.744 -1.743 2.796 1.00 98.62 68 PHE A O 1
ATOM 562 N N . ALA A 1 69 ? 9.198 -3.354 3.362 1.00 98.25 69 ALA A N 1
ATOM 563 C CA . ALA A 1 69 ? 9.876 -3.427 2.069 1.00 98.25 69 ALA A CA 1
ATOM 564 C C . ALA A 1 69 ? 9.428 -4.657 1.262 1.00 98.25 69 ALA A C 1
ATOM 566 O O . ALA A 1 69 ? 9.352 -4.609 0.033 1.00 98.25 69 ALA A O 1
ATOM 567 N N . TRP A 1 70 ? 9.113 -5.762 1.949 1.00 98.44 70 TRP A N 1
ATOM 568 C CA . TRP A 1 70 ? 8.749 -7.029 1.321 1.00 98.44 70 TRP A CA 1
ATOM 569 C C . TRP A 1 70 ? 7.230 -7.218 1.227 1.00 98.44 70 TRP A C 1
ATOM 571 O O . TRP A 1 70 ? 6.546 -7.481 2.218 1.00 98.44 70 TRP A O 1
ATOM 581 N N . THR A 1 71 ? 6.718 -7.188 -0.002 1.00 98.62 71 THR A N 1
ATOM 582 C CA . THR A 1 71 ? 5.283 -7.268 -0.333 1.00 98.62 71 THR A CA 1
ATOM 583 C C . THR A 1 71 ? 4.574 -8.503 0.230 1.00 98.62 71 THR A C 1
ATOM 585 O O . THR A 1 71 ? 3.416 -8.437 0.644 1.00 98.62 71 THR A O 1
ATOM 588 N N . VAL A 1 72 ? 5.259 -9.649 0.288 1.00 98.81 72 VAL A N 1
ATOM 589 C CA . VAL A 1 72 ? 4.709 -10.890 0.857 1.00 98.81 72 VAL A CA 1
ATOM 590 C C . VAL A 1 72 ? 4.497 -10.758 2.365 1.00 98.81 72 VAL A C 1
ATOM 592 O O . VAL A 1 72 ? 3.486 -11.248 2.873 1.00 98.81 72 VAL A O 1
ATOM 595 N N . ALA A 1 73 ? 5.427 -10.119 3.084 1.00 98.81 73 ALA A N 1
ATOM 596 C CA . ALA A 1 73 ? 5.280 -9.879 4.519 1.00 98.81 73 ALA A CA 1
ATOM 597 C C . ALA A 1 73 ? 4.108 -8.937 4.788 1.00 98.81 73 ALA A C 1
ATOM 599 O O . ALA A 1 73 ? 3.266 -9.250 5.624 1.00 98.81 73 ALA A O 1
ATOM 600 N N . HIS A 1 74 ? 3.982 -7.868 4.004 1.00 98.81 74 HIS A N 1
ATOM 601 C CA . HIS A 1 74 ? 2.880 -6.923 4.130 1.00 98.81 74 HIS A CA 1
ATOM 602 C C . HIS A 1 74 ? 1.506 -7.589 3.920 1.00 98.81 74 HIS A C 1
ATOM 604 O O . HIS A 1 74 ? 0.585 -7.431 4.723 1.00 98.81 74 HIS A O 1
ATOM 610 N N . ALA A 1 75 ? 1.370 -8.428 2.889 1.00 98.88 75 ALA A N 1
ATOM 611 C CA . ALA A 1 75 ? 0.141 -9.185 2.659 1.00 98.88 75 ALA A CA 1
ATOM 612 C C . ALA A 1 75 ? -0.170 -10.191 3.784 1.00 98.88 75 ALA A C 1
ATOM 614 O O . ALA A 1 75 ? -1.332 -10.371 4.160 1.00 98.88 75 ALA A O 1
ATOM 615 N N . ARG A 1 76 ? 0.855 -10.863 4.329 1.00 98.88 76 ARG A N 1
ATOM 616 C CA . ARG A 1 76 ? 0.694 -11.761 5.486 1.00 98.88 76 ARG A CA 1
ATOM 617 C C . ARG A 1 76 ? 0.249 -10.997 6.723 1.00 98.88 76 ARG A C 1
ATOM 619 O O . ARG A 1 76 ? -0.687 -11.446 7.373 1.00 98.88 76 ARG A O 1
ATOM 626 N N . TRP A 1 77 ? 0.836 -9.833 6.974 1.00 98.88 77 TRP A N 1
ATOM 627 C CA . TRP A 1 77 ? 0.458 -8.973 8.085 1.00 98.88 77 TRP A CA 1
ATOM 628 C C . TRP A 1 77 ? -1.015 -8.564 8.002 1.00 98.88 77 TRP A C 1
ATOM 630 O O . TRP A 1 77 ? -1.755 -8.804 8.949 1.00 98.88 77 TRP A O 1
ATOM 640 N N . PHE A 1 78 ? -1.510 -8.087 6.852 1.00 98.88 78 PHE A N 1
ATOM 641 C CA . PHE A 1 78 ? -2.947 -7.796 6.704 1.00 98.88 78 PHE A CA 1
ATOM 642 C C . PHE A 1 78 ? -3.835 -9.010 6.990 1.00 98.88 78 PHE A C 1
ATOM 644 O O . PHE A 1 78 ? -4.912 -8.879 7.573 1.00 98.88 78 PHE A O 1
ATOM 651 N N . LYS A 1 79 ? -3.391 -10.207 6.590 1.00 98.62 79 LYS A N 1
ATOM 652 C CA . LYS A 1 79 ? -4.111 -11.450 6.875 1.00 98.62 79 LYS A CA 1
ATOM 653 C C . LYS A 1 79 ? -4.117 -11.778 8.370 1.00 98.62 79 LYS A C 1
ATOM 655 O O . LYS A 1 79 ? -5.154 -12.192 8.879 1.00 98.62 79 LYS A O 1
ATOM 660 N N . GLU A 1 80 ? -2.996 -11.592 9.057 1.00 98.62 80 GLU A N 1
ATOM 661 C CA . GLU A 1 80 ? -2.867 -11.769 10.510 1.00 98.62 80 GLU A CA 1
ATOM 662 C C . GLU A 1 80 ? -3.717 -10.756 11.285 1.00 98.62 80 GLU A C 1
ATOM 664 O O . GLU A 1 80 ? -4.335 -11.112 12.285 1.00 98.62 80 GLU A O 1
ATOM 669 N N . GLN A 1 81 ? -3.841 -9.529 10.774 1.00 98.38 81 GLN A N 1
ATOM 670 C CA . GLN A 1 81 ? -4.718 -8.493 11.326 1.00 98.38 81 GLN A CA 1
ATOM 671 C C . GLN A 1 81 ? -6.212 -8.734 11.046 1.00 98.38 81 GLN A C 1
ATOM 673 O O . GLN A 1 81 ? -7.050 -7.951 11.487 1.00 98.38 81 GLN A O 1
ATOM 678 N N . GLY A 1 82 ? -6.567 -9.791 10.306 1.00 98.38 82 GLY A N 1
ATOM 679 C CA . GLY A 1 82 ? -7.951 -10.074 9.917 1.00 98.38 82 GLY A CA 1
ATOM 680 C C . GLY A 1 82 ? -8.524 -9.105 8.875 1.00 98.38 82 GLY A C 1
ATOM 681 O O . GLY A 1 82 ? -9.721 -9.142 8.616 1.00 98.38 82 GLY A O 1
ATOM 682 N N . ALA A 1 83 ? -7.683 -8.281 8.248 1.00 98.69 83 ALA A N 1
ATOM 683 C CA . ALA A 1 83 ? -8.057 -7.211 7.325 1.00 98.69 83 ALA A CA 1
ATOM 684 C C . ALA A 1 83 ? -7.606 -7.520 5.886 1.00 98.69 83 ALA A C 1
ATOM 686 O O . ALA A 1 83 ? -7.031 -6.680 5.192 1.00 98.69 83 ALA A O 1
ATOM 687 N N . TRP A 1 84 ? -7.830 -8.760 5.440 1.00 98.81 84 TRP A N 1
ATOM 688 C CA . TRP A 1 84 ? -7.452 -9.247 4.111 1.00 98.81 84 TRP A CA 1
ATOM 689 C C . TRP A 1 84 ? -8.653 -9.807 3.349 1.00 98.81 84 TRP A C 1
ATOM 691 O O . TRP A 1 84 ? -9.408 -10.627 3.874 1.00 98.81 84 TRP A O 1
ATOM 701 N N . GLY A 1 85 ? -8.790 -9.462 2.067 1.00 98.50 85 GLY A N 1
ATOM 702 C CA . GLY A 1 85 ? -9.874 -9.978 1.234 1.00 98.50 85 GLY A CA 1
ATOM 703 C C . GLY A 1 85 ? -9.633 -9.924 -0.270 1.00 98.50 85 GLY A C 1
ATOM 704 O O . GLY A 1 85 ? -8.513 -9.806 -0.762 1.00 98.50 85 GLY A O 1
ATOM 705 N N . LYS A 1 86 ? -10.726 -10.093 -1.021 1.00 98.00 86 LYS A N 1
ATOM 706 C CA . LYS A 1 86 ? -10.731 -10.216 -2.492 1.00 98.00 86 LYS A CA 1
ATOM 707 C C . LYS A 1 86 ? -11.508 -9.108 -3.202 1.00 98.00 86 LYS A C 1
ATOM 709 O O . LYS A 1 86 ? -11.530 -9.080 -4.426 1.00 98.00 86 LYS A O 1
ATOM 714 N N . LYS A 1 87 ? -12.174 -8.225 -2.457 1.00 97.88 87 LYS A N 1
ATOM 715 C CA . LYS A 1 87 ? -12.993 -7.153 -3.032 1.00 97.88 87 LYS A CA 1
ATOM 716 C C . LYS A 1 87 ? -12.162 -5.871 -3.141 1.00 97.88 87 LYS A C 1
ATOM 718 O O . LYS A 1 87 ? -11.655 -5.438 -2.103 1.00 97.88 87 LYS A O 1
ATOM 723 N N . PRO A 1 88 ? -12.042 -5.255 -4.328 1.00 97.75 88 PRO A N 1
ATOM 724 C CA . PRO A 1 88 ? -11.408 -3.951 -4.447 1.00 97.75 88 PRO A CA 1
ATOM 725 C C . PRO A 1 88 ? -12.259 -2.885 -3.753 1.00 97.75 88 PRO A C 1
ATOM 727 O O . PRO A 1 88 ? -13.484 -2.874 -3.878 1.00 97.75 88 PRO A O 1
ATOM 730 N N . LYS A 1 89 ? -11.600 -1.986 -3.025 1.00 97.19 89 LYS A N 1
ATOM 731 C CA . LYS A 1 89 ? -12.205 -0.812 -2.390 1.00 97.19 89 LYS A CA 1
ATOM 732 C C . LYS A 1 89 ? -11.228 0.360 -2.533 1.00 97.19 89 LYS A C 1
ATOM 734 O O . LYS A 1 89 ? -10.030 0.125 -2.377 1.00 97.19 89 LYS A O 1
ATOM 739 N N . PRO A 1 90 ? -11.686 1.596 -2.790 1.00 98.06 90 PRO A N 1
ATOM 740 C CA . PRO A 1 90 ? -10.832 2.775 -2.655 1.00 98.06 90 PRO A CA 1
ATOM 741 C C . PRO A 1 90 ? -10.173 2.814 -1.269 1.00 98.06 90 PRO A C 1
ATOM 743 O O . PRO A 1 90 ? -10.840 2.563 -0.266 1.00 98.06 90 PRO A O 1
ATOM 746 N N . GLY A 1 91 ? -8.871 3.076 -1.233 1.00 98.44 91 GLY A N 1
ATOM 747 C CA . GLY A 1 91 ? -8.021 3.025 -0.045 1.00 98.44 91 GLY A CA 1
ATOM 748 C C . GLY A 1 91 ? -7.436 1.644 0.285 1.00 98.44 91 GLY A C 1
ATOM 749 O O . GLY A 1 91 ? -6.538 1.547 1.117 1.00 98.44 91 GLY A O 1
ATOM 750 N N . ALA A 1 92 ? -7.882 0.565 -0.363 1.00 98.75 92 ALA A N 1
ATOM 751 C CA . ALA A 1 92 ? -7.293 -0.751 -0.135 1.00 98.75 92 ALA A CA 1
ATOM 752 C C . ALA A 1 92 ? -5.874 -0.843 -0.717 1.00 98.75 92 ALA A C 1
ATOM 754 O O . ALA A 1 92 ? -5.596 -0.318 -1.799 1.00 98.75 92 ALA A O 1
ATOM 755 N N . ILE A 1 93 ? -5.001 -1.579 -0.032 1.00 98.88 93 ILE A N 1
ATOM 756 C CA . ILE A 1 93 ? -3.677 -1.933 -0.546 1.00 98.88 93 ILE A CA 1
ATOM 757 C C . ILE A 1 93 ? -3.840 -3.176 -1.418 1.00 98.88 93 ILE A C 1
ATOM 759 O O . ILE A 1 93 ? -4.301 -4.206 -0.936 1.00 98.88 93 ILE A O 1
ATOM 763 N N . VAL A 1 94 ? -3.524 -3.090 -2.705 1.00 98.94 94 VAL A N 1
ATOM 764 C CA . VAL A 1 94 ? -3.676 -4.192 -3.666 1.00 98.94 94 VAL A CA 1
ATOM 765 C C . VAL A 1 94 ? -2.348 -4.896 -3.894 1.00 98.94 94 VAL A C 1
ATOM 767 O O . VAL A 1 94 ? -1.328 -4.243 -4.082 1.00 98.94 94 VAL A O 1
ATOM 770 N N . PHE A 1 95 ? -2.377 -6.228 -3.924 1.00 98.88 95 PHE A N 1
ATOM 771 C CA . PHE A 1 95 ? -1.198 -7.073 -4.098 1.00 98.88 95 PHE A CA 1
ATOM 772 C C . PHE A 1 95 ? -1.314 -7.939 -5.350 1.00 98.88 95 PHE A C 1
ATOM 774 O O . PHE A 1 95 ? -2.339 -8.594 -5.569 1.00 98.88 95 PHE A O 1
ATOM 781 N N . TYR A 1 96 ? -0.244 -7.991 -6.141 1.00 98.81 96 TYR A N 1
ATOM 782 C CA . TYR A 1 96 ? -0.221 -8.669 -7.435 1.00 98.81 96 TYR A CA 1
ATOM 783 C C . TYR A 1 96 ? 0.780 -9.818 -7.491 1.00 98.81 96 TYR A C 1
ATOM 785 O O . TYR A 1 96 ? 1.855 -9.741 -6.906 1.00 98.81 96 TYR A O 1
ATOM 793 N N . ASP A 1 97 ? 0.434 -10.846 -8.260 1.00 98.50 97 ASP A N 1
ATOM 794 C CA . ASP A 1 97 ? 1.307 -11.951 -8.666 1.00 98.50 97 ASP A CA 1
ATOM 795 C C . ASP A 1 97 ? 1.262 -12.026 -10.193 1.00 98.50 97 ASP A C 1
ATOM 797 O O . ASP A 1 97 ? 0.258 -12.428 -10.794 1.00 98.50 97 ASP A O 1
ATOM 801 N N . TRP A 1 98 ? 2.348 -11.610 -10.834 1.00 97.69 98 TRP A N 1
ATOM 802 C CA . TRP A 1 98 ? 2.446 -11.504 -12.285 1.00 97.69 98 TRP A CA 1
ATOM 803 C C . TRP A 1 98 ? 2.414 -12.874 -12.956 1.00 97.69 98 TRP A C 1
ATOM 805 O O . TRP A 1 98 ? 1.816 -13.031 -14.030 1.00 97.69 98 TRP A O 1
ATOM 815 N N . SER A 1 99 ? 2.964 -13.892 -12.288 1.00 97.56 99 SER A N 1
ATOM 816 C CA . SER A 1 99 ? 2.892 -15.279 -12.751 1.00 97.56 99 SER A CA 1
ATOM 817 C C . SER A 1 99 ? 1.456 -15.818 -12.734 1.00 97.56 99 SER A C 1
ATOM 819 O O . SER A 1 99 ? 1.114 -16.700 -13.519 1.00 97.56 99 SER A O 1
ATOM 821 N N . GLY A 1 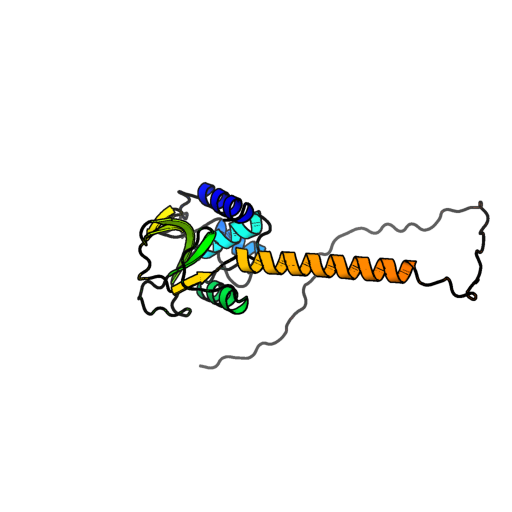100 ? 0.573 -15.224 -11.924 1.00 96.31 100 GLY A N 1
ATOM 822 C CA . GLY A 1 100 ? -0.838 -15.592 -11.830 1.00 96.31 100 GLY A CA 1
ATOM 823 C C . GLY A 1 100 ? -1.084 -16.867 -11.026 1.00 96.31 100 GLY A C 1
ATOM 824 O O . GLY A 1 100 ? -2.111 -17.515 -11.208 1.00 96.31 100 GLY A O 1
ATOM 825 N N . SER A 1 101 ? -0.164 -17.243 -10.135 1.00 97.00 101 SER A N 1
ATOM 826 C CA . SER A 1 101 ? -0.346 -18.398 -9.250 1.00 97.00 101 SER A CA 1
ATOM 827 C C . SER A 1 101 ? -1.382 -18.152 -8.145 1.00 97.00 101 SER A C 1
ATOM 829 O O . SER A 1 101 ? -1.859 -19.112 -7.536 1.00 97.00 101 SER A O 1
ATOM 831 N N . ASN A 1 102 ? -1.734 -16.882 -7.897 1.00 96.06 102 ASN A N 1
ATOM 832 C CA . ASN A 1 102 ? -2.703 -16.436 -6.891 1.00 96.06 102 ASN A CA 1
ATOM 833 C C . ASN A 1 102 ? -2.306 -16.870 -5.466 1.00 96.06 102 ASN A C 1
ATOM 835 O O . ASN A 1 102 ? -3.145 -17.267 -4.653 1.00 96.06 102 ASN A O 1
ATOM 839 N N . LYS A 1 103 ? -1.002 -16.825 -5.159 1.00 98.12 103 LYS A N 1
ATOM 840 C CA . LYS A 1 103 ? -0.443 -17.207 -3.853 1.00 98.12 103 LYS A CA 1
ATOM 841 C C . LYS A 1 103 ? 0.224 -16.012 -3.189 1.00 98.12 103 LYS A C 1
ATOM 843 O O . LYS A 1 103 ? 1.057 -15.356 -3.798 1.00 98.12 103 LYS A O 1
ATOM 848 N N . ILE A 1 104 ? -0.044 -15.808 -1.896 1.00 98.31 104 ILE A N 1
ATOM 849 C CA . ILE A 1 104 ? 0.607 -14.748 -1.101 1.00 98.31 104 ILE A CA 1
ATOM 850 C C . ILE A 1 104 ? 2.137 -14.857 -1.171 1.00 98.31 104 ILE A C 1
ATOM 852 O O . ILE A 1 104 ? 2.817 -13.862 -1.359 1.00 98.31 104 ILE A O 1
ATOM 856 N N . GLY A 1 105 ? 2.690 -16.073 -1.107 1.00 98.31 105 GLY A N 1
ATOM 857 C CA . GLY A 1 105 ? 4.140 -16.299 -1.208 1.00 98.31 105 GLY A CA 1
ATOM 858 C C . GLY A 1 105 ? 4.751 -16.061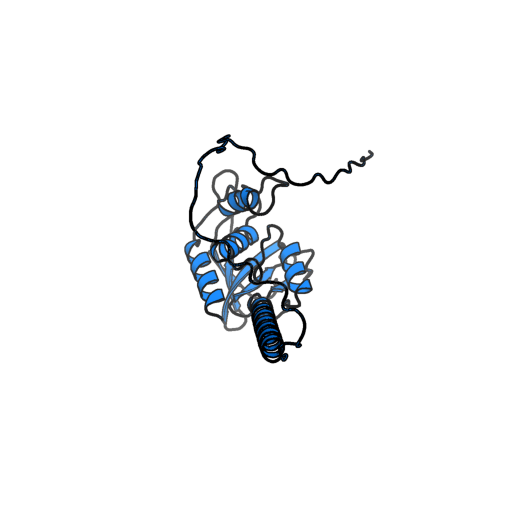 -2.595 1.00 98.31 105 GLY A C 1
ATOM 859 O O . GLY A 1 105 ? 5.926 -16.354 -2.785 1.00 98.31 105 GLY A O 1
ATOM 860 N N . ARG A 1 106 ? 3.956 -15.611 -3.570 1.00 98.31 106 ARG A N 1
ATOM 861 C CA . ARG A 1 106 ? 4.358 -15.295 -4.947 1.00 98.31 106 ARG A CA 1
ATOM 862 C C . ARG A 1 106 ? 3.956 -13.868 -5.338 1.00 98.31 106 ARG A C 1
ATOM 864 O O . ARG A 1 106 ? 3.879 -13.568 -6.518 1.00 98.31 106 ARG A O 1
ATOM 871 N N . ILE A 1 107 ? 3.643 -13.014 -4.362 1.00 98.81 107 ILE A N 1
ATOM 872 C CA . ILE A 1 107 ? 3.350 -11.607 -4.627 1.00 98.81 107 ILE A CA 1
ATOM 873 C C . ILE A 1 107 ? 4.633 -10.918 -5.096 1.00 98.81 107 ILE A C 1
ATOM 875 O O . ILE A 1 107 ? 5.665 -10.992 -4.432 1.00 98.81 107 ILE A O 1
ATOM 879 N N . ASP A 1 108 ? 4.525 -10.213 -6.213 1.00 98.56 108 ASP A N 1
ATOM 880 C CA . ASP A 1 108 ? 5.616 -9.490 -6.859 1.00 98.56 108 ASP A CA 1
ATOM 881 C C . ASP A 1 108 ? 5.525 -7.978 -6.623 1.00 98.56 108 ASP A C 1
ATOM 883 O O . ASP A 1 108 ? 6.529 -7.270 -6.688 1.00 98.56 108 ASP A O 1
ATOM 887 N N . HIS A 1 109 ? 4.315 -7.454 -6.397 1.00 98.75 109 HIS A N 1
ATOM 888 C CA . HIS A 1 109 ? 4.075 -6.014 -6.418 1.00 98.75 109 HIS A CA 1
ATOM 889 C C . HIS A 1 109 ? 2.885 -5.582 -5.568 1.00 98.75 109 HIS A C 1
ATOM 891 O O . HIS A 1 109 ? 1.989 -6.377 -5.276 1.00 98.75 109 HIS A O 1
ATOM 897 N N . VAL A 1 110 ? 2.865 -4.294 -5.232 1.00 98.88 110 VAL A N 1
ATOM 898 C CA . VAL A 1 110 ? 1.837 -3.657 -4.415 1.00 98.88 110 VAL A CA 1
ATOM 899 C C . VAL A 1 110 ? 1.484 -2.268 -4.955 1.00 98.88 110 VAL A C 1
ATOM 901 O O . VAL A 1 110 ? 2.323 -1.595 -5.553 1.00 98.88 110 VAL A O 1
ATOM 904 N N . GLY A 1 111 ? 0.250 -1.831 -4.719 1.00 98.81 111 GLY A N 1
ATOM 905 C CA . GLY A 1 111 ? -0.213 -0.464 -4.961 1.00 98.81 111 GLY A CA 1
ATOM 906 C C . GLY A 1 111 ? -1.339 -0.070 -4.011 1.00 98.81 111 GLY A C 1
ATOM 907 O O . GLY A 1 111 ? -1.816 -0.893 -3.231 1.00 98.81 111 GLY A O 1
ATOM 908 N N . VAL A 1 112 ? -1.808 1.174 -4.102 1.00 98.88 112 VAL A N 1
ATOM 909 C CA . VAL A 1 112 ? -3.041 1.617 -3.428 1.00 98.88 112 VAL A CA 1
ATOM 910 C C . VAL A 1 112 ? -4.150 1.802 -4.453 1.00 98.88 112 VAL A C 1
ATOM 912 O O . VAL A 1 112 ? -3.929 2.415 -5.495 1.00 98.88 112 VAL A O 1
ATOM 915 N N . VAL A 1 113 ? -5.343 1.283 -4.173 1.0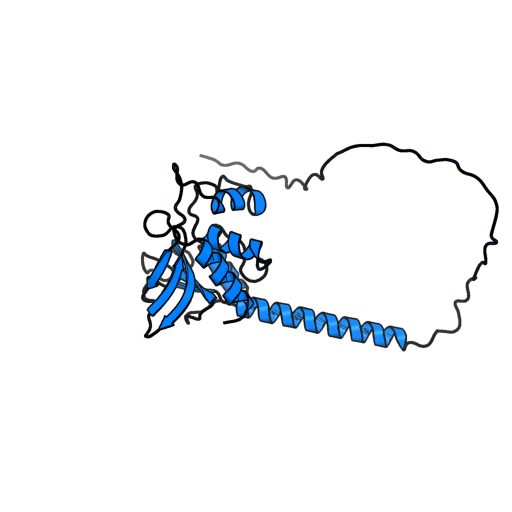0 98.81 113 VAL A N 1
ATOM 916 C CA . VAL A 1 113 ? -6.536 1.510 -4.998 1.00 98.81 113 VAL A CA 1
ATOM 917 C C . VAL A 1 113 ? -7.075 2.907 -4.712 1.00 98.81 113 VAL A C 1
ATOM 919 O O . VAL A 1 113 ? -7.401 3.222 -3.573 1.00 98.81 113 VAL A O 1
ATOM 922 N N . THR A 1 114 ? -7.208 3.743 -5.735 1.00 98.56 114 THR A N 1
ATOM 923 C CA . THR A 1 114 ? -7.783 5.092 -5.616 1.00 98.56 114 THR A CA 1
ATOM 924 C C . THR A 1 114 ? -9.236 5.141 -6.069 1.00 98.56 114 THR A C 1
ATOM 926 O O . THR A 1 114 ? -10.030 5.900 -5.520 1.00 98.56 114 THR A O 1
ATOM 929 N N . TRP A 1 115 ? -9.606 4.305 -7.040 1.00 97.25 115 TRP A N 1
ATOM 930 C CA . TRP A 1 115 ? -10.947 4.258 -7.619 1.00 97.25 115 TRP A CA 1
ATOM 931 C C . TRP A 1 115 ? -11.250 2.872 -8.204 1.00 97.25 115 TRP A C 1
ATOM 933 O O . TRP A 1 115 ? -10.334 2.120 -8.542 1.00 97.25 115 TRP A O 1
ATOM 943 N N . VAL A 1 116 ? -12.533 2.516 -8.305 1.00 97.81 116 VAL A N 1
ATOM 944 C CA . VAL A 1 116 ? -13.000 1.242 -8.875 1.00 97.81 116 VAL A CA 1
ATOM 945 C C . VAL A 1 116 ? -14.175 1.520 -9.803 1.00 97.81 116 VAL A C 1
ATOM 947 O O . VAL A 1 116 ? -15.184 2.067 -9.365 1.00 97.81 116 VAL A O 1
ATOM 950 N N . GLU A 1 117 ? -14.073 1.096 -11.059 1.00 96.62 117 GLU A N 1
ATOM 951 C CA . GLU A 1 117 ? -15.103 1.324 -12.071 1.00 96.62 117 GLU A CA 1
ATOM 952 C C . GLU A 1 117 ? -15.172 0.159 -13.052 1.00 96.62 117 GLU A C 1
ATOM 954 O O . GLU A 1 117 ? -14.162 -0.271 -13.597 1.00 96.62 117 GLU A O 1
ATOM 959 N N . GLY A 1 118 ? -16.373 -0.386 -13.266 1.00 90.81 118 GLY A N 1
ATOM 960 C CA . GLY A 1 118 ? -16.605 -1.395 -14.306 1.00 90.81 118 GLY A CA 1
ATOM 961 C C . GLY A 1 118 ? -15.763 -2.676 -14.194 1.00 90.81 118 GLY A C 1
ATOM 962 O O . GLY A 1 118 ? -15.577 -3.357 -15.195 1.00 90.81 118 GLY A O 1
ATOM 963 N N . GLY A 1 119 ? -15.246 -3.013 -13.005 1.00 90.44 119 GLY A N 1
ATOM 964 C CA . GLY A 1 119 ? -14.333 -4.151 -12.802 1.00 90.44 119 GLY A CA 1
ATOM 965 C C . GLY A 1 119 ? -12.847 -3.824 -13.006 1.00 90.44 119 GLY A C 1
ATOM 966 O O . GLY A 1 119 ? -12.000 -4.682 -12.765 1.00 90.44 119 GLY A O 1
ATOM 967 N N . THR A 1 120 ? -12.531 -2.585 -13.374 1.00 97.88 120 THR A N 1
ATOM 968 C CA . THR A 1 120 ? -11.180 -2.026 -13.415 1.00 97.88 120 THR A CA 1
ATOM 969 C C . THR A 1 120 ? -10.872 -1.339 -12.088 1.00 97.88 120 THR A C 1
ATOM 971 O O . THR A 1 120 ? -11.720 -0.659 -11.502 1.00 97.88 120 THR A O 1
ATOM 974 N N . ILE A 1 121 ? -9.643 -1.508 -11.605 1.00 98.62 121 ILE A N 1
ATOM 975 C CA . ILE A 1 121 ? -9.109 -0.731 -10.487 1.00 98.62 121 ILE A CA 1
ATOM 976 C C . ILE A 1 121 ? -8.163 0.342 -11.014 1.00 98.62 121 ILE A C 1
ATOM 978 O O . ILE A 1 121 ? -7.323 0.082 -11.877 1.00 98.62 121 ILE A O 1
ATOM 982 N N . HIS A 1 122 ? -8.283 1.542 -10.460 1.00 98.69 122 HIS A N 1
ATOM 983 C CA . HIS A 1 122 ? -7.315 2.612 -10.643 1.00 98.69 122 HIS A CA 1
ATOM 984 C C . HIS A 1 122 ? -6.436 2.661 -9.407 1.00 98.69 122 HIS A C 1
ATOM 986 O O . HIS A 1 122 ? -6.934 2.595 -8.279 1.00 98.69 122 HIS A O 1
ATOM 992 N N . THR A 1 123 ? -5.130 2.745 -9.617 1.00 98.81 123 THR A N 1
ATOM 993 C CA . THR A 1 123 ? -4.150 2.630 -8.544 1.00 98.81 123 THR A CA 1
ATOM 994 C C . THR A 1 123 ? -3.065 3.684 -8.643 1.00 98.81 123 THR A C 1
ATOM 996 O O . THR A 1 123 ? -2.823 4.256 -9.708 1.00 98.81 123 THR A O 1
ATOM 999 N N . ILE A 1 124 ? -2.392 3.925 -7.520 1.00 98.88 124 ILE A N 1
ATOM 1000 C CA . ILE A 1 124 ? -1.077 4.566 -7.481 1.00 98.88 124 ILE A CA 1
ATOM 1001 C C . ILE A 1 124 ? -0.061 3.509 -7.065 1.00 98.88 124 ILE A C 1
ATOM 1003 O O . ILE A 1 124 ? -0.226 2.836 -6.046 1.00 98.88 124 ILE A O 1
ATOM 1007 N N . GLU A 1 125 ? 0.985 3.368 -7.870 1.00 98.81 125 GLU A N 1
ATOM 1008 C CA . GLU A 1 125 ? 2.007 2.333 -7.736 1.00 98.81 125 GLU A CA 1
ATOM 1009 C C . GLU A 1 125 ? 3.394 2.966 -7.845 1.00 98.81 125 GLU A C 1
ATOM 1011 O O . GLU A 1 125 ? 3.643 3.789 -8.727 1.00 98.81 125 GLU A O 1
ATOM 1016 N N . GLY A 1 126 ? 4.287 2.599 -6.926 1.00 98.56 126 GLY A N 1
ATOM 1017 C CA . GLY A 1 126 ? 5.706 2.950 -6.960 1.00 98.56 126 GLY A CA 1
ATOM 1018 C C . GLY A 1 126 ? 6.508 1.840 -7.621 1.00 98.56 126 GLY A C 1
ATOM 1019 O O . GLY A 1 126 ? 6.055 0.702 -7.666 1.00 98.56 126 GLY A O 1
ATOM 1020 N N . ASN A 1 127 ? 7.719 2.133 -8.087 1.00 98.31 127 ASN A N 1
ATOM 1021 C CA . ASN A 1 127 ? 8.593 1.144 -8.721 1.00 98.31 127 ASN A CA 1
ATOM 1022 C C . ASN A 1 127 ? 7.930 0.365 -9.879 1.00 98.31 127 ASN A C 1
ATOM 1024 O O . ASN A 1 127 ? 8.133 -0.842 -10.023 1.00 98.31 127 ASN A O 1
ATOM 1028 N N . ILE A 1 128 ? 7.105 1.038 -10.684 1.00 97.44 128 ILE A N 1
ATOM 1029 C CA . ILE A 1 128 ? 6.430 0.436 -11.838 1.00 97.44 128 ILE A CA 1
ATOM 1030 C C . ILE A 1 128 ? 6.972 1.021 -13.146 1.00 97.44 128 ILE A C 1
ATOM 1032 O O . ILE A 1 128 ? 7.466 2.149 -13.180 1.00 97.44 128 ILE A O 1
ATOM 1036 N N . ASP A 1 129 ? 6.890 0.247 -14.233 1.00 94.94 129 ASP A N 1
ATOM 1037 C CA . ASP A 1 129 ? 7.313 0.644 -15.583 1.00 94.94 129 ASP A CA 1
ATOM 1038 C C . ASP A 1 129 ? 8.754 1.200 -15.637 1.00 94.94 129 ASP A C 1
ATOM 1040 O O . ASP A 1 129 ? 8.987 2.276 -16.193 1.00 94.94 129 ASP A O 1
ATOM 1044 N N . GLY A 1 130 ? 9.707 0.478 -15.034 1.00 93.94 130 GLY A N 1
ATOM 1045 C CA . GLY A 1 130 ? 11.119 0.880 -14.985 1.00 93.94 130 GLY A CA 1
ATOM 1046 C C . GLY A 1 130 ? 11.440 1.861 -13.856 1.00 93.94 130 GLY A C 1
ATOM 1047 O O . GLY A 1 130 ? 12.137 2.844 -14.083 1.00 93.94 130 GLY A O 1
ATOM 1048 N N . GLY A 1 131 ? 10.899 1.621 -12.657 1.00 97.19 131 GLY A N 1
ATOM 1049 C CA . GLY A 1 131 ? 11.301 2.369 -11.468 1.00 97.19 131 GLY A CA 1
ATOM 1050 C C . GLY A 1 131 ? 10.668 3.754 -11.352 1.00 97.19 131 GLY A C 1
ATOM 1051 O O . GLY A 1 131 ? 11.350 4.703 -10.974 1.00 97.19 131 GLY A O 1
ATOM 1052 N N . VAL A 1 132 ? 9.371 3.898 -11.659 1.00 98.50 132 VAL A N 1
ATOM 1053 C CA . VAL A 1 132 ? 8.642 5.178 -11.565 1.00 98.50 132 VAL A CA 1
ATOM 1054 C C . VAL A 1 132 ? 7.395 5.051 -10.682 1.00 98.50 132 VAL A C 1
ATOM 1056 O O . VAL A 1 132 ? 6.775 3.994 -10.633 1.00 98.50 132 VAL A O 1
ATOM 1059 N N . ALA A 1 133 ? 7.005 6.129 -9.999 1.00 98.69 133 ALA A N 1
ATOM 1060 C CA . ALA A 1 133 ? 5.706 6.259 -9.340 1.00 98.69 133 ALA A CA 1
ATOM 1061 C C . ALA A 1 133 ? 4.646 6.764 -10.330 1.00 98.69 133 ALA A C 1
ATOM 1063 O O . ALA A 1 133 ? 4.784 7.857 -10.889 1.00 98.69 133 ALA A O 1
ATOM 1064 N N . LYS A 1 134 ? 3.592 5.980 -10.573 1.00 98.69 134 LYS A N 1
ATOM 1065 C CA . LYS A 1 134 ? 2.591 6.250 -11.619 1.00 98.69 134 LYS A CA 1
ATOM 1066 C C . LYS A 1 134 ? 1.177 5.884 -11.179 1.00 98.69 134 LYS A C 1
ATOM 1068 O O . LYS A 1 134 ? 0.979 5.056 -10.293 1.00 98.69 134 LYS A O 1
ATOM 1073 N N . ARG A 1 135 ? 0.193 6.477 -11.865 1.00 98.62 135 ARG A N 1
ATOM 1074 C CA . ARG A 1 135 ? -1.175 5.950 -11.882 1.00 98.62 135 ARG A CA 1
ATOM 1075 C C . ARG A 1 135 ? -1.257 4.777 -12.850 1.00 98.62 135 ARG A C 1
ATOM 1077 O O . ARG A 1 135 ? -0.655 4.841 -13.925 1.00 98.62 135 ARG A O 1
ATOM 1084 N N . LYS A 1 136 ? -2.004 3.737 -12.491 1.00 98.50 136 LYS A N 1
ATOM 1085 C CA . LYS A 1 136 ? -2.273 2.588 -13.361 1.00 98.50 136 LYS A CA 1
ATOM 1086 C C . LYS A 1 136 ? -3.761 2.273 -13.364 1.00 98.50 136 LYS A C 1
ATOM 1088 O O . LYS A 1 136 ? -4.447 2.448 -12.364 1.00 98.50 136 LYS A O 1
ATOM 1093 N N . GLU A 1 137 ? -4.228 1.791 -14.503 1.00 98.25 137 GLU A N 1
ATOM 1094 C CA . GLU A 1 137 ? -5.526 1.144 -14.649 1.00 98.25 137 GLU A CA 1
ATOM 1095 C C . GLU A 1 137 ? -5.249 -0.339 -14.846 1.00 98.25 137 GLU A C 1
ATOM 1097 O O . GLU A 1 137 ? -4.382 -0.706 -15.648 1.00 98.25 137 GLU A O 1
ATOM 1102 N N . ARG A 1 138 ? -5.907 -1.190 -14.063 1.00 97.19 138 ARG A N 1
ATOM 1103 C CA . ARG A 1 138 ? -5.643 -2.628 -14.067 1.00 97.19 138 ARG A CA 1
ATOM 1104 C C . ARG A 1 138 ? -6.934 -3.419 -13.998 1.00 97.19 138 ARG A C 1
ATOM 1106 O O . ARG A 1 138 ? -7.848 -3.076 -13.250 1.00 97.19 138 ARG A O 1
ATOM 1113 N N . ASP A 1 139 ? -6.971 -4.521 -14.736 1.00 96.00 139 ASP A N 1
ATOM 1114 C CA . ASP A 1 139 ? -7.90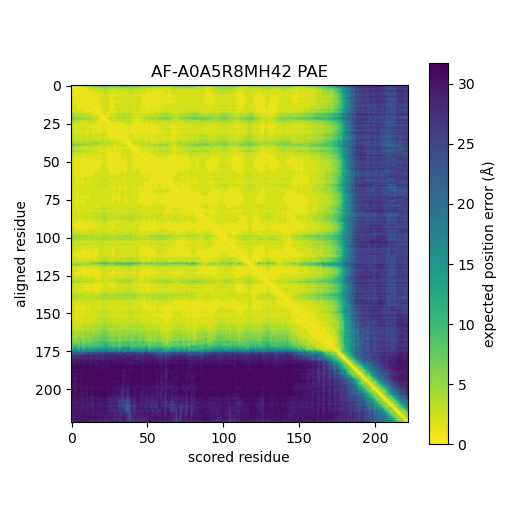2 -5.600 -14.442 1.00 96.00 139 ASP A CA 1
ATOM 1115 C C . ASP A 1 139 ? -7.464 -6.351 -13.170 1.00 96.00 139 ASP A C 1
ATOM 1117 O O . ASP A 1 139 ? -6.343 -6.203 -12.671 1.00 96.00 139 ASP A O 1
ATOM 1121 N N . THR A 1 140 ? -8.352 -7.184 -12.632 1.00 96.81 140 THR A N 1
ATOM 1122 C CA . THR A 1 140 ? -8.106 -7.893 -11.371 1.00 96.81 140 THR A CA 1
ATOM 1123 C C . THR A 1 140 ? -7.582 -9.322 -11.546 1.00 96.81 140 THR A C 1
ATOM 1125 O O . THR A 1 140 ? -7.472 -10.046 -10.559 1.00 96.81 140 THR A O 1
ATOM 1128 N N . SER A 1 141 ? -7.255 -9.775 -12.763 1.00 96.62 141 SER A N 1
ATOM 1129 C CA . SER A 1 141 ? -6.874 -11.178 -13.029 1.00 96.62 141 SER A CA 1
ATOM 1130 C C . SER A 1 141 ? -5.557 -11.594 -12.366 1.00 96.62 141 SER A C 1
ATOM 1132 O O . SER A 1 141 ? -5.365 -12.767 -12.045 1.00 96.62 141 SER A O 1
ATOM 1134 N N . LYS A 1 142 ? -4.656 -10.633 -12.136 1.00 97.81 142 LYS A N 1
ATOM 1135 C CA . LYS A 1 142 ? -3.355 -10.835 -11.475 1.00 97.81 142 LYS A CA 1
ATOM 1136 C C . LYS A 1 142 ? -3.350 -10.440 -10.001 1.00 97.81 142 LYS A C 1
ATOM 1138 O O . LYS A 1 142 ? -2.302 -10.471 -9.359 1.00 97.81 142 LYS A O 1
ATOM 1143 N N . VAL A 1 143 ? -4.504 -10.066 -9.451 1.00 98.62 143 VAL A N 1
ATOM 1144 C CA . VAL A 1 143 ? -4.614 -9.668 -8.048 1.00 98.62 143 VAL A CA 1
ATOM 1145 C C . VAL A 1 143 ? -4.661 -10.903 -7.152 1.00 98.62 143 VAL A C 1
ATOM 1147 O O . VAL A 1 143 ? -5.553 -11.746 -7.257 1.00 98.62 143 VAL A O 1
ATOM 1150 N N . VAL A 1 144 ? -3.722 -10.977 -6.209 1.00 98.75 144 VAL A N 1
ATOM 1151 C CA . VAL A 1 144 ? -3.720 -11.984 -5.140 1.00 98.75 144 VAL A CA 1
ATOM 1152 C C . VAL A 1 144 ? -4.688 -11.592 -4.033 1.00 98.75 144 VAL A C 1
ATOM 1154 O O . VAL A 1 144 ? -5.319 -12.457 -3.431 1.00 98.75 144 VAL A O 1
ATOM 1157 N N . GLY A 1 145 ? -4.847 -10.307 -3.750 1.00 98.75 145 GLY A N 1
ATOM 1158 C CA . GLY A 1 145 ? -5.838 -9.827 -2.798 1.00 98.75 145 GLY A CA 1
ATOM 1159 C C . GLY A 1 145 ? -5.589 -8.394 -2.377 1.00 98.75 145 GLY A C 1
ATOM 1160 O O . GLY A 1 145 ? -4.777 -7.687 -2.977 1.00 98.75 145 GLY A O 1
ATOM 1161 N N . TYR A 1 146 ? -6.330 -7.992 -1.353 1.00 98.94 146 TYR A N 1
ATOM 1162 C CA . TYR A 1 146 ? -6.361 -6.631 -0.853 1.00 98.94 146 TYR A CA 1
ATOM 1163 C C . TYR A 1 146 ? -6.209 -6.620 0.666 1.00 98.94 146 TYR A C 1
ATOM 1165 O O . TYR A 1 146 ? -6.891 -7.385 1.350 1.00 98.94 146 TYR A O 1
ATOM 1173 N N . GLY A 1 147 ? -5.357 -5.732 1.167 1.00 98.88 147 GLY A N 1
ATOM 1174 C CA . GLY A 1 147 ? -5.334 -5.308 2.561 1.00 98.88 147 GLY A CA 1
ATOM 1175 C C . GLY A 1 147 ? -6.294 -4.143 2.791 1.00 98.88 147 GLY A C 1
ATOM 1176 O O . GLY A 1 147 ? -6.432 -3.274 1.923 1.00 98.88 147 GLY A O 1
ATOM 1177 N N . TYR A 1 148 ? -6.951 -4.116 3.950 1.00 98.81 148 TYR A N 1
ATOM 1178 C CA . TYR A 1 148 ? -7.952 -3.111 4.312 1.00 98.81 148 TYR A CA 1
ATOM 1179 C C . TYR A 1 148 ? -7.513 -2.288 5.537 1.00 98.81 148 TYR A C 1
ATOM 1181 O O . TYR A 1 148 ? -7.956 -2.567 6.651 1.00 98.81 148 TYR A O 1
ATOM 1189 N N . PRO A 1 149 ? -6.684 -1.242 5.349 1.00 98.56 149 PRO A N 1
ATOM 1190 C CA . PRO A 1 149 ? -6.208 -0.404 6.452 1.00 98.56 149 PRO A CA 1
ATOM 1191 C C . PRO A 1 149 ? -7.328 0.185 7.324 1.00 98.56 149 PRO A C 1
ATOM 1193 O O . PRO A 1 149 ? -7.216 0.232 8.546 1.00 98.56 149 PRO A O 1
ATOM 1196 N N . GLU A 1 150 ? -8.444 0.583 6.702 1.00 97.38 150 GLU A N 1
ATOM 1197 C CA . GLU A 1 150 ? -9.607 1.145 7.404 1.00 97.38 150 GLU A CA 1
ATOM 1198 C C . GLU A 1 150 ? -10.211 0.168 8.429 1.00 97.38 150 GLU A C 1
ATOM 1200 O O . GLU A 1 150 ? -10.679 0.606 9.477 1.00 97.38 150 GLU A O 1
ATOM 1205 N N . GLU A 1 151 ? -10.179 -1.144 8.162 1.00 98.25 151 GLU A N 1
ATOM 1206 C CA . GLU A 1 151 ? -10.712 -2.163 9.078 1.00 98.25 151 GLU A CA 1
ATOM 1207 C C . GLU A 1 151 ? -9.827 -2.294 10.329 1.00 98.25 151 GLU A C 1
ATOM 1209 O O . GLU A 1 151 ? -10.339 -2.400 11.443 1.00 98.25 151 GLU A O 1
ATOM 1214 N N . ILE A 1 152 ? -8.502 -2.200 10.165 1.00 98.56 152 ILE A N 1
ATOM 1215 C CA . ILE A 1 152 ? -7.554 -2.199 11.288 1.00 98.56 152 ILE A CA 1
ATOM 1216 C C . ILE A 1 152 ? -7.735 -0.929 12.118 1.00 98.56 152 ILE A C 1
ATOM 1218 O O . ILE A 1 152 ? -7.863 -1.010 13.338 1.00 98.56 152 ILE A O 1
ATOM 1222 N N . LYS A 1 153 ? -7.800 0.233 11.457 1.00 97.81 153 LYS A N 1
ATOM 1223 C CA . LYS A 1 153 ? -7.969 1.522 12.130 1.00 97.81 153 LYS A CA 1
ATOM 1224 C C . LYS A 1 153 ? -9.262 1.571 12.947 1.00 97.81 153 LYS A C 1
ATOM 1226 O O . LYS A 1 153 ? -9.224 1.967 14.105 1.00 97.81 153 LYS A O 1
ATOM 1231 N N . ALA A 1 154 ? -10.388 1.150 12.366 1.00 97.62 154 ALA A N 1
ATOM 1232 C CA . ALA A 1 154 ? -11.677 1.160 13.055 1.00 97.62 154 ALA A CA 1
ATOM 1233 C C . ALA A 1 154 ? -11.639 0.331 14.348 1.00 97.62 154 ALA A C 1
ATOM 1235 O O . ALA A 1 154 ? -12.098 0.793 15.389 1.00 97.62 154 ALA A O 1
ATOM 1236 N N . ARG A 1 155 ? -11.018 -0.854 14.303 1.00 97.94 155 ARG A N 1
ATOM 1237 C CA . ARG A 1 155 ? -10.827 -1.689 15.493 1.00 97.94 155 ARG A CA 1
ATOM 1238 C C . ARG A 1 155 ? -9.958 -0.998 16.552 1.00 97.94 155 ARG A C 1
ATOM 1240 O O . ARG A 1 155 ? -10.334 -1.003 17.719 1.00 97.94 155 ARG A O 1
ATOM 1247 N N . LEU A 1 156 ? -8.838 -0.382 16.163 1.00 97.12 156 LEU A N 1
ATOM 1248 C CA . LEU A 1 156 ? -7.977 0.357 17.100 1.00 97.12 156 LEU A CA 1
ATOM 1249 C C . LEU A 1 156 ? -8.726 1.531 17.755 1.00 97.12 156 LEU A C 1
ATOM 1251 O O . LEU A 1 156 ? -8.646 1.721 18.967 1.00 97.12 156 LEU A O 1
ATOM 1255 N N . ASP A 1 157 ? -9.503 2.288 16.976 1.00 96.69 157 ASP A N 1
ATOM 1256 C CA . ASP A 1 157 ? -10.319 3.392 17.495 1.00 96.69 157 ASP A CA 1
ATOM 1257 C C . ASP A 1 157 ? -11.366 2.887 18.513 1.00 96.69 157 ASP A C 1
ATOM 1259 O O . ASP A 1 157 ? -11.598 3.519 19.549 1.00 96.69 157 ASP A O 1
ATOM 1263 N N . GLU A 1 158 ? -11.993 1.737 18.243 1.00 97.38 158 GLU A N 1
ATOM 1264 C CA . GLU A 1 158 ? -12.943 1.093 19.157 1.00 97.38 158 GLU A CA 1
ATOM 1265 C C . GLU A 1 158 ? -12.277 0.641 20.462 1.00 97.38 158 GLU A C 1
ATOM 1267 O O . GLU A 1 158 ? -12.826 0.885 21.541 1.00 97.38 158 GLU A O 1
ATOM 1272 N N . GLU A 1 159 ? -11.092 0.033 20.386 1.00 96.50 159 GLU A N 1
ATOM 1273 C CA . GLU A 1 159 ? -10.310 -0.395 21.551 1.00 96.50 159 GLU A CA 1
ATOM 1274 C C . GLU A 1 159 ? -9.933 0.799 22.439 1.00 96.50 159 GLU A C 1
ATOM 1276 O O . GLU A 1 159 ? -10.161 0.771 23.653 1.00 96.50 159 GLU A O 1
ATOM 1281 N N . VAL A 1 160 ? -9.452 1.895 21.843 1.00 97.00 160 VAL A N 1
ATOM 1282 C CA . VAL A 1 160 ? -9.143 3.140 22.567 1.00 97.00 160 VAL A CA 1
ATOM 1283 C C . VAL A 1 160 ? -10.397 3.710 23.234 1.00 97.00 160 VAL A C 1
ATOM 1285 O O . VAL A 1 160 ? -10.367 4.103 24.405 1.00 97.00 160 VAL A O 1
ATOM 1288 N N . ALA A 1 161 ? -11.531 3.726 22.529 1.00 97.00 161 ALA A N 1
ATOM 1289 C CA . ALA A 1 161 ? -12.788 4.220 23.082 1.00 97.00 161 ALA A CA 1
ATOM 1290 C C . ALA A 1 161 ? -13.294 3.361 24.255 1.00 97.00 161 ALA A C 1
ATOM 1292 O O . ALA A 1 161 ? -13.859 3.899 25.213 1.00 97.00 161 ALA A O 1
ATOM 1293 N N . GLN A 1 162 ? -13.107 2.039 24.203 1.00 96.44 162 GLN A N 1
ATOM 1294 C CA . GLN A 1 162 ? -13.456 1.132 25.299 1.00 96.44 162 GLN A CA 1
ATOM 1295 C C . GLN A 1 162 ? -12.561 1.361 26.518 1.00 96.44 162 GLN A C 1
ATOM 1297 O O . GLN A 1 162 ? -13.077 1.567 27.616 1.00 96.44 162 GLN A O 1
ATOM 1302 N N . GLN A 1 163 ? -11.244 1.437 26.324 1.00 95.75 163 GLN A N 1
ATOM 1303 C CA . GLN A 1 163 ? -10.294 1.705 27.406 1.00 95.75 163 GLN A CA 1
ATOM 1304 C C . GLN A 1 163 ? -10.573 3.045 28.095 1.00 95.75 163 GLN A C 1
ATOM 1306 O O . GLN A 1 163 ? -10.562 3.125 29.323 1.00 95.75 163 GLN A O 1
ATOM 1311 N N . ALA A 1 164 ? -10.905 4.090 27.330 1.00 96.19 164 ALA A N 1
ATOM 1312 C CA . ALA A 1 164 ? -11.275 5.388 27.888 1.00 96.19 164 ALA A CA 1
ATOM 1313 C C . ALA A 1 164 ? -12.557 5.316 28.740 1.00 96.19 164 ALA A C 1
ATOM 1315 O O . ALA A 1 164 ? -12.624 5.917 29.816 1.00 96.19 164 ALA A O 1
ATOM 1316 N N . LYS A 1 165 ? -13.567 4.553 28.297 1.00 96.38 165 LYS A N 1
ATOM 1317 C CA . LYS A 1 165 ? -14.804 4.327 29.066 1.00 96.38 165 LYS A CA 1
ATOM 1318 C C . LYS A 1 165 ? -14.532 3.560 30.358 1.00 96.38 165 LYS A C 1
ATOM 1320 O O . LYS A 1 165 ? -15.049 3.940 31.405 1.00 96.38 165 LYS A O 1
ATOM 1325 N N . GLU A 1 166 ? -13.713 2.514 30.303 1.00 96.12 166 GLU A N 1
ATOM 1326 C CA . GLU A 1 166 ? -13.341 1.728 31.482 1.00 96.12 166 GLU A CA 1
ATOM 1327 C C . GLU A 1 166 ? -12.509 2.535 32.480 1.00 96.12 166 GLU A C 1
ATOM 1329 O O . GLU A 1 166 ? -12.753 2.463 33.684 1.00 96.12 166 GLU A O 1
ATOM 1334 N N . ALA A 1 167 ? -11.557 3.336 31.996 1.00 95.12 167 ALA A N 1
ATOM 1335 C CA . ALA A 1 167 ? -10.755 4.223 32.832 1.00 95.12 167 ALA A CA 1
A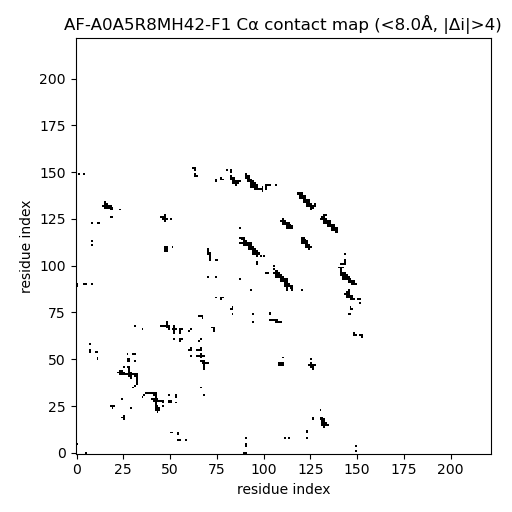TOM 1336 C C . ALA A 1 167 ? -11.630 5.268 33.533 1.00 95.12 167 ALA A C 1
ATOM 1338 O O . ALA A 1 167 ? -11.479 5.490 34.735 1.00 95.12 167 ALA A O 1
ATOM 1339 N N . LYS A 1 168 ? -12.589 5.857 32.807 1.00 95.75 168 LYS A N 1
ATOM 1340 C CA . LYS A 1 168 ? -13.556 6.798 33.377 1.00 95.75 168 LYS A CA 1
ATOM 1341 C C . LYS A 1 168 ? -14.419 6.135 34.452 1.00 95.75 168 LYS A C 1
ATOM 1343 O O . LYS A 1 168 ? -14.501 6.6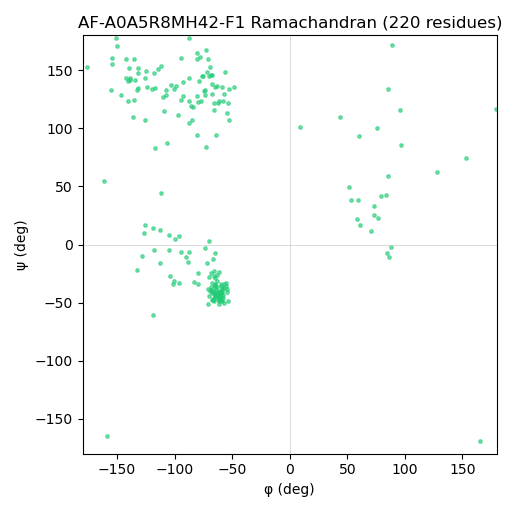61 35.555 1.00 95.75 168 LYS A O 1
ATOM 1348 N N . LYS A 1 169 ? -14.980 4.956 34.166 1.00 95.19 169 LYS A N 1
ATOM 1349 C CA . LYS A 1 169 ? -15.791 4.201 35.130 1.00 95.19 169 LYS A CA 1
ATOM 1350 C C . LYS A 1 169 ? -15.004 3.876 36.407 1.00 95.19 169 LYS A C 1
ATOM 1352 O O . LYS A 1 169 ? -15.497 4.114 37.500 1.00 95.19 169 LYS A O 1
ATOM 1357 N N . LYS A 1 170 ? -13.757 3.405 36.280 1.00 93.31 170 LYS A N 1
ATOM 1358 C CA . LYS A 1 170 ? -12.881 3.124 37.434 1.00 93.31 170 LYS A CA 1
ATOM 1359 C C . LYS A 1 170 ? -12.551 4.380 38.246 1.00 93.31 170 LYS A C 1
ATOM 1361 O O . LYS A 1 170 ? -12.419 4.302 39.463 1.00 93.31 170 LYS A O 1
ATOM 1366 N N . ALA A 1 171 ? -12.382 5.528 37.587 1.00 92.56 171 ALA A N 1
ATOM 1367 C CA . ALA A 1 171 ? -12.129 6.795 38.267 1.00 92.56 171 ALA A CA 1
ATOM 1368 C C . ALA A 1 171 ? -13.361 7.286 39.046 1.00 92.56 171 ALA A C 1
ATOM 1370 O O . ALA A 1 171 ? -13.206 7.766 40.166 1.00 92.56 171 ALA A O 1
ATOM 1371 N N . GLU A 1 172 ? -14.560 7.125 38.480 1.00 91.38 172 GLU A N 1
ATOM 1372 C CA . GLU A 1 172 ? -15.837 7.437 39.136 1.00 91.38 172 GLU A CA 1
ATOM 1373 C C . GLU A 1 172 ? -16.081 6.512 40.340 1.00 91.38 172 GLU A C 1
ATOM 1375 O O . GLU A 1 172 ? -16.292 7.003 41.444 1.00 91.38 172 GLU A O 1
ATOM 1380 N N . GLU A 1 173 ? -15.912 5.195 40.180 1.00 89.12 173 GLU A N 1
ATOM 1381 C CA . GLU A 1 173 ? -16.034 4.222 41.280 1.00 89.12 173 GLU A CA 1
ATOM 1382 C C . GLU A 1 173 ? -15.049 4.514 42.428 1.00 89.12 173 GLU A C 1
ATOM 1384 O O . GLU A 1 173 ? -15.413 4.432 43.599 1.00 89.12 173 GLU A O 1
ATOM 1389 N N . ARG A 1 174 ? -13.808 4.918 42.115 1.00 86.88 174 ARG A N 1
ATOM 1390 C CA . ARG A 1 174 ? -12.808 5.311 43.125 1.00 86.88 174 ARG A CA 1
ATOM 1391 C C . ARG A 1 174 ? -13.136 6.640 43.814 1.00 86.88 174 ARG A C 1
ATOM 1393 O O . ARG A 1 174 ? -12.701 6.850 44.942 1.00 86.88 174 ARG A O 1
ATOM 1400 N N . ALA A 1 175 ? -13.847 7.546 43.146 1.00 81.56 175 ALA A N 1
ATOM 1401 C CA . ALA A 1 175 ? -14.286 8.814 43.729 1.00 81.56 175 ALA A CA 1
ATOM 1402 C C . ALA A 1 175 ? -15.535 8.652 44.615 1.00 81.56 175 ALA A C 1
ATOM 1404 O O . ALA A 1 175 ? -15.750 9.463 45.514 1.00 81.56 175 ALA A O 1
ATOM 1405 N N . GLU A 1 176 ? -16.337 7.612 44.371 1.00 75.75 176 GLU A N 1
ATOM 1406 C CA . GLU A 1 176 ? -17.546 7.282 45.134 1.00 75.75 176 GLU A CA 1
ATOM 1407 C C . GLU A 1 176 ? -17.292 6.339 46.326 1.00 75.75 176 GLU A C 1
ATOM 1409 O O . GLU A 1 176 ? -18.175 6.181 47.173 1.00 75.75 176 GLU A O 1
ATOM 1414 N N . GLU A 1 177 ? -16.098 5.738 46.456 1.00 62.84 177 GLU A N 1
ATOM 1415 C CA . GLU A 1 177 ? -15.726 5.012 47.677 1.00 62.84 177 GLU A CA 1
ATOM 1416 C C . GLU A 1 177 ? -15.705 5.976 48.884 1.00 62.84 177 GLU A C 1
ATOM 1418 O O . GLU A 1 177 ? -14.951 6.954 48.883 1.00 62.84 177 GLU A O 1
ATOM 1423 N N . PRO A 1 178 ? -16.492 5.720 49.950 1.00 58.69 178 PRO A N 1
ATOM 1424 C CA . PRO A 1 178 ? -16.476 6.570 51.131 1.00 58.69 178 PRO A CA 1
ATOM 1425 C C . PRO A 1 178 ? -15.090 6.525 51.776 1.00 58.69 178 PRO A C 1
ATOM 1427 O O . PRO A 1 178 ? -14.504 5.450 51.942 1.00 58.69 178 PRO A O 1
ATOM 1430 N N . SER A 1 179 ? -14.579 7.689 52.186 1.00 55.88 179 SER A N 1
ATOM 1431 C CA . SER A 1 179 ? -13.375 7.795 53.006 1.00 55.88 179 SER A CA 1
ATOM 1432 C C . SER A 1 179 ? -13.541 6.905 54.237 1.00 55.88 179 SER A C 1
ATOM 1434 O O . SER A 1 179 ? -14.334 7.189 55.135 1.00 55.88 179 SER A O 1
ATOM 1436 N N . ARG A 1 180 ? -12.818 5.778 54.265 1.00 53.12 180 ARG A N 1
ATOM 1437 C CA . ARG A 1 180 ? -12.777 4.918 55.449 1.00 53.12 180 ARG A CA 1
ATOM 1438 C C . ARG A 1 180 ? -12.262 5.769 56.616 1.00 53.12 180 ARG A C 1
ATOM 1440 O O . ARG A 1 180 ? -11.169 6.324 56.495 1.00 53.12 180 ARG A O 1
ATOM 1447 N N . PRO A 1 181 ? -12.997 5.883 57.737 1.00 48.38 181 PRO A N 1
ATOM 1448 C CA . PRO A 1 181 ? -12.456 6.526 58.921 1.00 48.38 181 PRO A CA 1
ATOM 1449 C C . PRO A 1 181 ? -11.308 5.657 59.440 1.00 48.38 181 PRO A C 1
ATOM 1451 O O . PRO A 1 181 ? -11.516 4.503 59.813 1.00 48.38 181 PRO A O 1
ATOM 1454 N N . GLY A 1 182 ? -10.096 6.210 59.414 1.00 50.72 182 GLY A N 1
ATOM 1455 C CA . GLY A 1 182 ? -8.891 5.552 59.914 1.00 50.72 182 GLY A CA 1
ATOM 1456 C C . GLY A 1 182 ? -7.737 5.531 58.918 1.00 50.72 182 GLY A C 1
ATOM 1457 O O . GLY A 1 182 ? -7.315 4.456 58.512 1.00 50.72 182 GLY A O 1
ATOM 1458 N N . ASN A 1 183 ? -7.236 6.707 58.533 1.00 48.38 183 ASN A N 1
ATOM 1459 C CA . ASN A 1 183 ? -5.806 6.926 58.291 1.00 48.38 183 ASN A CA 1
ATOM 1460 C C . ASN A 1 183 ? -5.491 8.435 58.326 1.00 48.38 183 ASN A C 1
ATOM 1462 O O . ASN A 1 183 ? -4.915 8.995 57.399 1.00 48.38 183 ASN A O 1
ATOM 1466 N N . ASP A 1 184 ? -5.861 9.091 59.431 1.00 48.72 184 ASP A N 1
ATOM 1467 C CA . ASP A 1 184 ? -5.215 10.338 59.845 1.00 48.72 184 ASP A CA 1
ATOM 1468 C C . ASP A 1 184 ? -3.824 9.984 60.384 1.00 48.72 184 ASP A C 1
ATOM 1470 O O . ASP A 1 184 ? -3.618 9.788 61.580 1.00 48.72 184 ASP A O 1
ATOM 1474 N N . VAL A 1 185 ? -2.853 9.858 59.486 1.00 45.91 185 VAL A N 1
ATOM 1475 C CA . VAL A 1 185 ? -1.442 10.022 59.842 1.00 45.91 185 VAL A CA 1
ATOM 1476 C C . VAL A 1 185 ? -0.978 11.355 59.279 1.00 45.91 185 VAL A C 1
ATOM 1478 O O . VAL A 1 185 ? -0.486 11.441 58.162 1.00 45.91 185 VAL A O 1
ATOM 1481 N N . GLY A 1 186 ? -1.193 12.386 60.098 1.00 40.47 186 GLY A N 1
ATOM 1482 C CA . GLY A 1 186 ? -0.364 13.584 60.194 1.00 40.47 186 GLY A CA 1
ATOM 1483 C C . GLY A 1 186 ? -0.216 14.421 58.929 1.00 40.47 186 GLY A C 1
ATOM 1484 O O . GLY A 1 186 ? 0.758 14.277 58.194 1.00 40.47 186 GLY A O 1
ATOM 1485 N N . VAL A 1 187 ? -1.075 15.430 58.789 1.00 45.09 187 VAL A N 1
ATOM 1486 C CA . VAL A 1 187 ? -0.618 16.711 58.237 1.00 45.09 187 VAL A CA 1
ATOM 1487 C C . VAL A 1 187 ? 0.409 17.261 59.232 1.00 45.09 187 VAL A C 1
ATOM 1489 O O . VAL A 1 187 ? 0.052 17.848 60.249 1.00 45.09 187 VAL A O 1
ATOM 1492 N N . LEU A 1 188 ? 1.689 16.984 58.993 1.00 36.34 188 LEU A N 1
ATOM 1493 C CA . LEU A 1 188 ? 2.780 17.728 59.610 1.00 36.34 188 LEU A CA 1
ATOM 1494 C C . LEU A 1 188 ? 2.926 19.017 58.801 1.00 36.34 188 LEU A C 1
ATOM 1496 O O . LEU A 1 188 ? 3.566 19.036 57.752 1.00 36.34 188 LEU A O 1
ATOM 1500 N N . GLU A 1 189 ? 2.272 20.076 59.278 1.00 41.66 189 GLU A N 1
ATOM 1501 C CA . GLU A 1 189 ? 2.653 21.446 58.941 1.00 41.66 189 GLU A CA 1
ATOM 1502 C C . GLU A 1 189 ? 4.139 21.614 59.285 1.00 41.66 189 GLU A C 1
ATOM 1504 O O . GLU A 1 189 ? 4.536 21.531 60.449 1.00 41.66 189 GLU A O 1
ATOM 1509 N N . LEU A 1 190 ? 4.972 21.799 58.263 1.00 42.06 190 LEU A N 1
ATOM 1510 C CA . LEU A 1 190 ? 6.346 22.256 58.433 1.00 42.06 190 LEU A CA 1
ATOM 1511 C C . LEU A 1 190 ? 6.338 23.787 58.312 1.00 42.06 190 LEU A C 1
ATOM 1513 O O . LEU A 1 190 ? 5.781 24.293 57.336 1.00 42.06 190 LEU A O 1
ATOM 1517 N N . PRO A 1 191 ? 6.904 24.524 59.283 1.00 40.38 191 PRO A N 1
ATOM 1518 C CA . PRO A 1 191 ? 6.897 25.977 59.257 1.00 40.38 191 PRO A CA 1
ATOM 1519 C C . PRO A 1 191 ? 7.840 26.512 58.177 1.00 40.38 191 PRO A C 1
ATOM 1521 O O . PRO A 1 191 ? 8.869 25.910 57.864 1.00 40.38 191 PRO A O 1
ATOM 1524 N N . GLU A 1 192 ? 7.458 27.659 57.626 1.00 46.94 192 GLU A N 1
ATOM 1525 C CA . GLU A 1 192 ? 8.271 28.464 56.722 1.00 46.94 192 GLU A CA 1
ATOM 1526 C C . GLU A 1 192 ? 9.480 29.063 57.473 1.00 46.94 192 GLU A C 1
ATOM 1528 O O . GLU A 1 192 ? 9.382 29.413 58.649 1.00 46.94 192 GLU A O 1
ATOM 1533 N N . ASP A 1 193 ? 10.592 29.179 56.742 1.00 41.03 193 ASP A N 1
ATOM 1534 C CA . ASP A 1 193 ? 11.849 29.878 57.055 1.00 41.03 193 ASP A CA 1
ATOM 1535 C C . ASP A 1 193 ? 12.844 29.241 58.050 1.00 41.03 193 ASP A C 1
ATOM 1537 O O . ASP A 1 193 ? 12.758 29.391 59.265 1.00 41.03 193 ASP A O 1
ATOM 1541 N N . GLU A 1 194 ? 13.896 28.608 57.506 1.00 38.53 194 GLU A N 1
ATOM 1542 C CA . GLU A 1 194 ? 15.252 29.202 5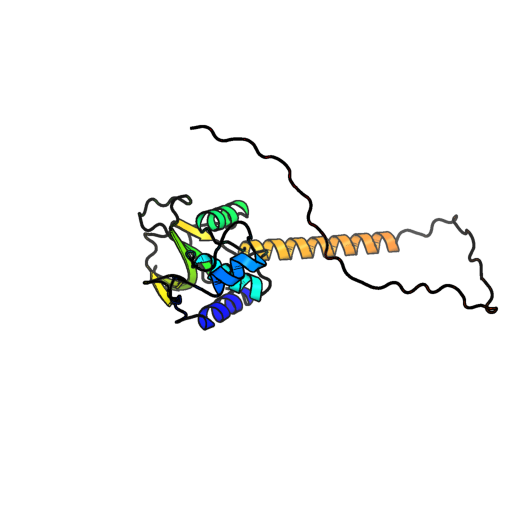7.467 1.00 38.53 194 GLU A CA 1
ATOM 1543 C C . GLU A 1 194 ? 16.284 28.248 56.810 1.00 38.53 194 GLU A C 1
ATOM 1545 O O . GLU A 1 194 ? 16.649 27.201 57.339 1.00 38.53 194 GLU A O 1
ATOM 1550 N N . ALA A 1 195 ? 16.812 28.723 55.677 1.00 36.62 195 ALA A N 1
ATOM 1551 C CA . ALA A 1 195 ? 18.241 28.799 55.363 1.00 36.62 195 ALA A CA 1
ATOM 1552 C C . ALA A 1 195 ? 19.035 27.606 54.756 1.00 36.62 195 ALA A C 1
ATOM 1554 O O . ALA A 1 195 ? 19.107 26.493 55.265 1.00 36.62 195 ALA A O 1
ATOM 1555 N N . LEU A 1 196 ? 19.803 28.008 53.725 1.00 34.53 196 LEU A N 1
ATOM 1556 C CA . LEU A 1 196 ? 21.114 27.517 53.260 1.00 34.53 196 LEU A CA 1
ATOM 1557 C C . LEU A 1 196 ? 21.173 26.494 52.114 1.00 34.53 196 LEU A C 1
ATOM 1559 O O . LEU A 1 196 ? 21.392 25.301 52.282 1.00 34.53 196 LEU A O 1
ATOM 1563 N N . SER A 1 197 ? 21.154 27.057 50.901 1.00 42.03 197 SER A N 1
ATOM 1564 C CA . SER A 1 197 ? 22.298 27.035 49.971 1.00 42.03 197 SER A CA 1
ATOM 1565 C C . SER A 1 197 ? 23.472 26.129 50.385 1.00 42.03 197 SER A C 1
ATOM 1567 O O . SER A 1 197 ? 24.311 26.531 51.187 1.00 42.03 197 SER A O 1
ATOM 1569 N N . ALA A 1 198 ? 23.560 24.943 49.785 1.00 36.78 198 ALA A N 1
ATOM 1570 C CA . ALA A 1 198 ? 24.800 24.305 49.340 1.00 36.78 198 ALA A CA 1
ATOM 1571 C C . ALA A 1 198 ? 24.467 22.994 48.612 1.00 36.78 198 ALA A C 1
ATOM 1573 O O . ALA A 1 198 ? 23.495 22.324 48.933 1.00 36.78 198 ALA A O 1
ATOM 1574 N N . MET A 1 199 ? 25.349 22.604 47.691 1.00 35.41 199 MET A N 1
ATOM 1575 C CA . MET A 1 199 ? 25.371 21.323 46.968 1.00 35.41 199 MET A CA 1
ATOM 1576 C C . MET A 1 199 ? 24.502 21.226 45.709 1.00 35.41 199 MET A C 1
ATOM 1578 O O . MET A 1 199 ? 23.708 20.311 45.523 1.00 35.41 199 MET A O 1
ATOM 1582 N N . ILE A 1 200 ? 24.797 22.120 44.765 1.00 47.72 200 ILE A N 1
ATOM 1583 C CA . ILE A 1 200 ? 24.788 21.773 43.341 1.00 47.72 200 ILE A CA 1
ATOM 1584 C C . ILE A 1 200 ? 26.118 21.067 43.027 1.00 47.72 200 ILE A C 1
ATOM 1586 O O . ILE A 1 200 ? 27.173 21.660 43.266 1.00 47.72 200 ILE A O 1
ATOM 1590 N N . PRO A 1 201 ? 26.100 19.877 42.408 1.00 40.78 201 PRO A N 1
ATOM 1591 C CA . PRO A 1 201 ? 27.131 19.512 41.451 1.00 40.78 201 PRO A CA 1
ATOM 1592 C C . PRO A 1 201 ? 26.537 19.495 40.042 1.00 40.78 201 PRO A C 1
ATOM 1594 O O . PRO A 1 201 ? 25.688 18.673 39.705 1.00 40.78 201 PRO A O 1
ATOM 1597 N N . HIS A 1 202 ? 27.031 20.408 39.208 1.00 44.94 202 HIS A N 1
ATOM 1598 C CA . HIS A 1 202 ? 27.005 20.259 37.760 1.00 44.94 202 HIS A CA 1
ATOM 1599 C C . HIS A 1 202 ? 28.051 19.210 37.368 1.00 44.94 202 HIS A C 1
ATOM 1601 O O . HIS A 1 202 ? 29.219 19.345 37.729 1.00 44.94 202 HIS A O 1
ATOM 1607 N N . ALA A 1 203 ? 27.654 18.217 36.576 1.00 40.88 203 ALA A N 1
ATOM 1608 C CA . ALA A 1 203 ? 28.566 17.478 35.716 1.00 40.88 203 ALA A CA 1
ATOM 1609 C C . ALA A 1 203 ? 27.862 17.204 34.382 1.00 40.88 203 ALA A C 1
ATOM 1611 O O . ALA A 1 203 ? 26.745 16.692 34.342 1.00 40.88 203 ALA A O 1
ATOM 1612 N N . GLU A 1 204 ? 28.503 17.649 33.309 1.00 40.47 204 GLU A N 1
ATOM 1613 C CA . GLU A 1 204 ? 28.045 17.557 31.930 1.00 40.47 204 GLU A CA 1
ATOM 1614 C C . GLU A 1 204 ? 28.302 16.171 31.301 1.00 40.47 204 GLU A C 1
ATOM 1616 O O . GLU A 1 204 ? 29.219 15.462 31.710 1.00 40.47 204 GLU A O 1
ATOM 1621 N N . ARG A 1 205 ? 27.603 15.962 30.172 1.00 39.00 205 ARG A N 1
ATOM 1622 C CA . ARG A 1 205 ? 28.021 15.308 28.909 1.00 39.00 205 ARG A CA 1
ATOM 1623 C C . ARG A 1 205 ? 27.720 13.816 28.659 1.00 39.00 205 ARG A C 1
ATOM 1625 O O . ARG A 1 205 ? 28.272 12.928 29.290 1.00 39.00 205 ARG A O 1
ATOM 1632 N N . ASP A 1 206 ? 26.884 13.647 27.623 1.00 40.78 206 ASP A N 1
ATOM 1633 C CA . ASP A 1 206 ? 26.893 12.674 26.514 1.00 40.78 206 ASP A CA 1
ATOM 1634 C C . ASP A 1 206 ? 27.202 11.193 26.785 1.00 40.78 206 ASP A C 1
ATOM 1636 O O . ASP A 1 206 ? 28.364 10.829 26.889 1.00 40.78 206 ASP A O 1
ATOM 1640 N N . GLU A 1 207 ? 26.178 10.334 26.655 1.00 40.72 207 GLU A N 1
ATOM 1641 C CA . GLU A 1 207 ? 26.245 9.066 25.900 1.00 40.72 207 GLU A CA 1
ATOM 1642 C C . GLU A 1 207 ? 24.829 8.650 25.422 1.00 40.72 207 GLU A C 1
ATOM 1644 O O . GLU A 1 207 ? 23.883 8.675 26.215 1.00 40.72 207 GLU A O 1
ATOM 1649 N N . PRO A 1 208 ? 24.627 8.252 24.147 1.00 44.00 208 PRO A N 1
ATOM 1650 C CA . PRO A 1 208 ? 23.355 7.694 23.694 1.00 44.00 208 PRO A CA 1
ATOM 1651 C C . PRO A 1 208 ? 23.161 6.242 24.161 1.00 44.00 208 PRO A C 1
ATOM 1653 O O . PRO A 1 208 ? 24.092 5.438 24.209 1.00 44.00 208 PRO A O 1
ATOM 1656 N N . ALA A 1 209 ? 21.906 5.904 24.462 1.00 42.81 209 ALA A N 1
ATOM 1657 C CA . ALA A 1 209 ? 21.478 4.596 24.943 1.00 42.81 209 ALA A CA 1
ATOM 1658 C C . ALA A 1 209 ? 21.847 3.448 23.982 1.00 42.81 209 ALA A C 1
ATOM 1660 O O . ALA A 1 209 ? 21.536 3.464 22.790 1.00 42.81 209 ALA A O 1
ATOM 1661 N N . ARG A 1 210 ? 22.479 2.414 24.542 1.00 39.78 210 ARG A N 1
ATOM 1662 C CA . ARG A 1 210 ? 22.874 1.169 23.875 1.00 39.78 210 ARG A CA 1
ATOM 1663 C C . ARG A 1 210 ? 21.713 0.165 23.933 1.00 39.78 210 ARG A C 1
ATOM 1665 O O . ARG A 1 210 ? 21.240 -0.162 25.018 1.00 39.78 210 ARG A O 1
ATOM 1672 N N . ALA A 1 211 ? 21.260 -0.323 22.778 1.00 47.62 211 ALA A N 1
ATOM 1673 C CA . ALA A 1 211 ? 20.245 -1.378 22.670 1.00 47.62 211 ALA A CA 1
ATOM 1674 C C . ALA A 1 211 ? 20.789 -2.751 23.140 1.00 47.62 211 ALA A C 1
ATOM 1676 O O . ALA A 1 211 ? 22.001 -2.985 23.058 1.00 47.62 211 ALA A O 1
ATOM 1677 N N . PRO A 1 212 ? 19.932 -3.671 23.628 1.00 45.69 212 PRO A N 1
ATOM 1678 C CA . PRO A 1 212 ? 20.383 -4.927 24.211 1.00 45.69 212 PRO A CA 1
ATOM 1679 C C . PRO A 1 212 ? 20.853 -5.916 23.136 1.00 45.69 212 PRO A C 1
ATOM 1681 O O . PRO A 1 212 ? 20.177 -6.167 22.142 1.00 45.69 212 PRO A O 1
ATOM 1684 N N . HIS A 1 213 ? 22.029 -6.500 23.370 1.00 43.69 213 HIS A N 1
ATOM 1685 C CA . HIS A 1 213 ? 22.598 -7.582 22.574 1.00 43.69 213 HIS A CA 1
ATOM 1686 C C . HIS A 1 213 ? 21.752 -8.862 22.682 1.00 43.69 213 HIS A C 1
ATOM 1688 O O . HIS A 1 213 ? 21.650 -9.445 23.760 1.00 43.69 213 HIS A O 1
ATOM 1694 N N . SER A 1 214 ? 21.259 -9.373 21.553 1.00 43.62 214 SER A N 1
ATOM 1695 C CA . SER A 1 214 ? 20.963 -10.798 21.382 1.00 43.62 214 SER A CA 1
ATOM 1696 C C . SER A 1 214 ? 22.230 -11.507 20.894 1.00 43.62 214 SER A C 1
ATOM 1698 O O . SER A 1 214 ? 22.649 -11.351 19.746 1.00 43.62 214 SER A O 1
ATOM 1700 N N . GLY A 1 215 ? 22.882 -12.245 21.791 1.00 35.25 215 GLY A N 1
ATOM 1701 C CA . GLY A 1 215 ? 23.943 -13.183 21.437 1.00 35.25 215 GLY A CA 1
ATOM 1702 C C . GLY A 1 215 ? 23.371 -14.456 20.811 1.00 35.25 215 GLY A C 1
ATOM 1703 O O . GLY A 1 215 ? 22.312 -14.923 21.219 1.00 35.25 215 GLY A O 1
ATOM 1704 N N . GLY A 1 216 ? 24.098 -15.018 19.843 1.00 35.56 216 GLY A N 1
ATOM 1705 C CA . GLY A 1 216 ? 23.827 -16.345 19.289 1.00 35.56 216 GLY A CA 1
ATOM 1706 C C . GLY A 1 216 ? 24.315 -16.499 17.853 1.00 35.56 216 GLY A C 1
ATOM 1707 O O . GLY A 1 216 ? 23.516 -16.473 16.926 1.00 35.56 216 GLY A O 1
ATOM 1708 N N . ARG A 1 217 ? 25.634 -16.635 17.663 1.00 42.12 217 ARG A N 1
ATOM 1709 C CA . ARG A 1 217 ? 26.185 -17.251 16.447 1.00 42.12 217 ARG A CA 1
ATOM 1710 C C . ARG A 1 217 ? 25.939 -18.749 16.555 1.00 42.12 217 ARG A C 1
ATOM 1712 O O . ARG A 1 217 ? 26.338 -19.303 17.569 1.00 42.12 217 ARG A O 1
ATOM 1719 N N . ASP A 1 218 ? 25.432 -19.373 15.499 1.00 40.72 218 ASP A N 1
ATOM 1720 C CA . ASP A 1 218 ? 25.769 -20.761 15.198 1.00 40.72 218 ASP A CA 1
ATOM 1721 C C . ASP A 1 218 ? 25.982 -20.963 13.695 1.00 40.72 218 ASP A C 1
ATOM 1723 O O . ASP A 1 218 ? 25.399 -20.306 12.834 1.00 40.72 218 ASP A O 1
ATOM 1727 N N . THR A 1 219 ? 26.951 -21.824 13.439 1.00 42.88 219 THR A N 1
ATOM 1728 C CA . THR A 1 219 ? 27.737 -22.073 12.235 1.00 42.88 219 THR A CA 1
ATOM 1729 C C . THR A 1 219 ? 26.962 -22.681 11.063 1.00 42.88 219 THR A C 1
ATOM 1731 O O . THR A 1 219 ? 26.142 -23.576 11.249 1.00 42.88 219 THR A O 1
ATOM 1734 N N . ALA A 1 220 ? 27.338 -22.297 9.839 1.00 45.12 220 ALA A N 1
ATOM 1735 C CA . ALA A 1 220 ? 27.108 -23.090 8.629 1.00 45.12 220 ALA A CA 1
ATOM 1736 C C . ALA A 1 220 ? 28.008 -24.342 8.598 1.00 45.12 220 ALA A C 1
ATOM 1738 O O . ALA A 1 220 ? 29.082 -24.336 9.210 1.00 45.12 220 ALA A O 1
ATOM 1739 N N . PRO A 1 221 ? 27.644 -25.359 7.799 1.00 57.84 221 PRO A N 1
ATOM 1740 C CA . PRO A 1 221 ? 28.672 -26.050 7.026 1.00 57.84 221 PRO A CA 1
ATOM 1741 C C . PRO A 1 221 ? 28.294 -26.309 5.555 1.00 57.84 221 PRO A C 1
ATOM 1743 O O . PRO A 1 221 ? 27.155 -26.641 5.242 1.00 57.84 221 PRO A O 1
ATOM 1746 N N . SER A 1 222 ? 29.341 -26.153 4.732 1.00 45.25 222 SER A N 1
ATOM 1747 C CA . SER A 1 222 ? 29.721 -26.800 3.458 1.00 45.25 222 SER A CA 1
ATOM 1748 C C . SER A 1 222 ? 28.695 -27.042 2.352 1.00 45.25 222 SER A C 1
ATOM 1750 O O . SER A 1 222 ? 27.857 -27.956 2.490 1.00 45.25 222 SER A O 1
#